Protein AF-0000000086675785 (afdb_homodimer)

Sequence (288 aa):
MLSMADAAIHQLFEANRLMREAGERIASAAGQTHARRMVLQAALAVEPAATVPDIARRLGLHRQGVQRIADELVTEGLGRYDDNPRHRVSKLFVVTDRGRAALAAIGREHASWIDGIEAEATGIDWPRLRDDLSLLVQILRDREMLSMADAAIHQLFEANRLMREAGERIASAAGQTHARRMVLQAALAVEPAATVPDIARRLGLHRQGVQRIADELVTEGLGRYDDNPRHRVSKLFVVTDRGRAALAAIGREHASWIDGIEAEATGIDWPRLRDDLSLLVQILRDRE

Structure (mmCIF, N/CA/C/O backbone):
data_AF-0000000086675785-model_v1
#
loop_
_entity.id
_entity.type
_entity.pdbx_description
1 polymer 'MarR family transcriptional regulator'
#
loop_
_atom_site.group_PDB
_atom_site.id
_atom_site.type_symbol
_atom_site.label_atom_id
_atom_site.label_alt_id
_atom_site.label_comp_id
_atom_site.label_asym_id
_atom_site.label_entity_id
_atom_site.label_seq_id
_atom_site.pdbx_PDB_ins_code
_atom_site.Cartn_x
_atom_site.Cartn_y
_atom_site.Cartn_z
_atom_site.occupancy
_atom_site.B_iso_or_equiv
_atom_site.auth_seq_id
_atom_site.auth_comp_id
_atom_site.auth_asym_id
_atom_site.auth_atom_id
_atom_site.pdbx_PDB_model_num
ATOM 1 N N . MET A 1 1 ? 13.312 22.156 5.422 1 53.84 1 MET A N 1
ATOM 2 C CA . MET A 1 1 ? 13.633 21.609 4.109 1 53.84 1 MET A CA 1
ATOM 3 C C . MET A 1 1 ? 13.633 20.078 4.145 1 53.84 1 MET A C 1
ATOM 5 O O . MET A 1 1 ? 14.055 19.469 5.133 1 53.84 1 MET A O 1
ATOM 9 N N . LEU A 1 2 ? 12.844 19.484 3.271 1 69.62 2 LEU A N 1
ATOM 10 C CA . LEU A 1 2 ? 12.828 18.016 3.291 1 69.62 2 LEU A CA 1
ATOM 11 C C . LEU A 1 2 ? 14.227 17.453 3.072 1 69.62 2 LEU A C 1
ATOM 13 O O . LEU A 1 2 ? 14.953 17.906 2.188 1 69.62 2 LEU A O 1
ATOM 17 N N . SER A 1 3 ? 14.703 16.672 4.043 1 86.88 3 SER A N 1
ATOM 18 C CA . SER A 1 3 ? 15.984 15.992 3.854 1 86.88 3 SER A CA 1
ATOM 19 C C . SER A 1 3 ? 15.984 15.172 2.568 1 86.88 3 SER A C 1
ATOM 21 O O . SER A 1 3 ? 14.938 14.984 1.945 1 86.88 3 SER A O 1
ATOM 23 N N . MET A 1 4 ? 17.219 14.906 2.086 1 87.88 4 MET A N 1
ATOM 24 C CA . MET A 1 4 ? 17.312 14.07 0.892 1 87.88 4 MET A CA 1
ATOM 25 C C . MET A 1 4 ? 16.609 12.734 1.109 1 87.88 4 MET A C 1
ATOM 27 O O . MET A 1 4 ? 16 12.188 0.19 1 87.88 4 MET A O 1
ATOM 31 N N . ALA A 1 5 ? 16.734 12.266 2.32 1 92 5 ALA A N 1
ATOM 32 C CA . ALA A 1 5 ? 16.062 11.016 2.668 1 92 5 ALA A CA 1
ATOM 33 C C . ALA A 1 5 ? 14.547 11.172 2.59 1 92 5 ALA A C 1
ATOM 35 O O . ALA A 1 5 ? 13.859 10.289 2.074 1 92 5 ALA A O 1
ATOM 36 N N . ASP A 1 6 ? 14.086 12.297 2.973 1 90.38 6 ASP A N 1
ATOM 37 C CA . ASP A 1 6 ? 12.656 12.578 2.881 1 90.38 6 ASP A CA 1
ATOM 38 C C . ASP A 1 6 ? 12.188 12.555 1.43 1 90.38 6 ASP A C 1
ATOM 40 O O . ASP A 1 6 ? 11.164 11.945 1.113 1 90.38 6 ASP A O 1
ATOM 44 N N . ALA A 1 7 ? 12.945 13.219 0.602 1 90.94 7 ALA A N 1
ATOM 45 C CA . ALA A 1 7 ? 12.602 13.289 -0.815 1 90.94 7 ALA A CA 1
ATOM 46 C C . ALA A 1 7 ? 12.609 11.906 -1.451 1 90.94 7 ALA A C 1
ATOM 48 O O . ALA A 1 7 ? 11.711 11.57 -2.23 1 90.94 7 ALA A O 1
ATOM 49 N N . ALA A 1 8 ? 13.648 11.078 -1.161 1 95.06 8 ALA A N 1
ATOM 50 C CA . ALA A 1 8 ? 13.758 9.727 -1.694 1 95.06 8 ALA A CA 1
ATOM 51 C C . ALA A 1 8 ? 12.586 8.859 -1.232 1 95.06 8 ALA A C 1
ATOM 53 O O . ALA A 1 8 ? 12.008 8.109 -2.023 1 95.06 8 ALA A O 1
ATOM 54 N N . ILE A 1 9 ? 12.211 9 0.002 1 93.12 9 ILE A N 1
ATOM 55 C CA . ILE A 1 9 ? 11.141 8.203 0.58 1 93.12 9 ILE A CA 1
ATOM 56 C C . ILE A 1 9 ? 9.805 8.602 -0.04 1 93.12 9 ILE A C 1
ATOM 58 O O . ILE A 1 9 ? 8.945 7.754 -0.295 1 93.12 9 ILE A O 1
ATOM 62 N N . HIS A 1 10 ? 9.609 9.891 -0.295 1 90 10 HIS A N 1
ATOM 63 C CA . HIS A 1 10 ? 8.422 10.344 -1.002 1 90 10 HIS A CA 1
ATOM 64 C C . HIS A 1 10 ? 8.328 9.719 -2.389 1 90 10 HIS A C 1
ATOM 66 O O . HIS A 1 10 ? 7.254 9.273 -2.803 1 90 10 HIS A O 1
ATOM 72 N N . GLN A 1 11 ? 9.438 9.703 -3.109 1 94.12 11 GLN A N 1
ATOM 73 C CA . GLN A 1 11 ? 9.461 9.07 -4.426 1 94.12 11 GLN A CA 1
ATOM 74 C C . GLN A 1 11 ? 9.195 7.57 -4.324 1 94.12 11 GLN A C 1
ATOM 76 O O . GLN A 1 11 ? 8.578 6.98 -5.215 1 94.12 11 GLN A O 1
ATOM 81 N N . LEU A 1 12 ? 9.703 6.922 -3.27 1 95.62 12 LEU A N 1
ATOM 82 C CA . LEU A 1 12 ? 9.445 5.512 -3.008 1 95.62 12 LEU A CA 1
ATOM 83 C C . LEU A 1 12 ? 7.953 5.238 -2.889 1 95.62 12 LEU A C 1
ATOM 85 O O . LEU A 1 12 ? 7.434 4.316 -3.52 1 95.62 12 LEU A O 1
ATOM 89 N N . PHE A 1 13 ? 7.238 6.105 -2.137 1 92.12 13 PHE A N 1
ATOM 90 C CA . PHE A 1 13 ? 5.797 5.957 -1.979 1 92.12 13 PHE A CA 1
ATOM 91 C C . PHE A 1 13 ? 5.086 6.113 -3.318 1 92.12 13 PHE A C 1
ATOM 93 O O . PHE A 1 13 ? 4.203 5.32 -3.656 1 92.12 13 PHE A O 1
ATOM 100 N N . GLU A 1 14 ? 5.469 7.109 -4.055 1 92 14 GLU A N 1
ATOM 101 C CA . GLU A 1 14 ? 4.84 7.379 -5.344 1 92 14 GLU A CA 1
ATOM 102 C C . GLU A 1 14 ? 5.098 6.25 -6.336 1 92 14 GLU A C 1
ATOM 104 O O . GLU A 1 14 ? 4.184 5.805 -7.035 1 92 14 GLU A O 1
ATOM 109 N N . ALA A 1 15 ? 6.344 5.801 -6.395 1 95.44 15 ALA A N 1
ATOM 110 C CA . ALA A 1 15 ? 6.6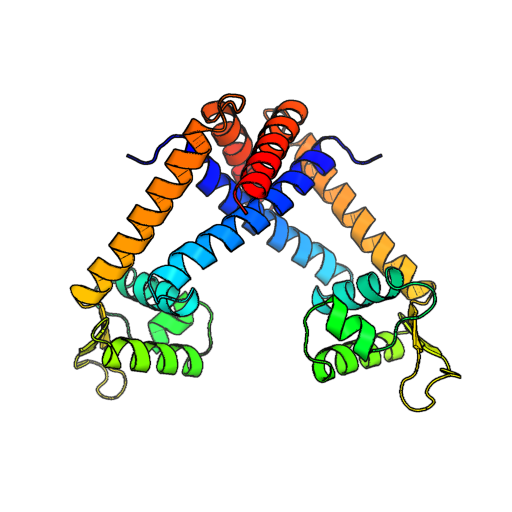8 4.676 -7.266 1 95.44 15 ALA A CA 1
ATOM 111 C C . ALA A 1 15 ? 5.859 3.441 -6.91 1 95.44 15 ALA A C 1
ATOM 113 O O . ALA A 1 15 ? 5.332 2.762 -7.793 1 95.44 15 ALA A O 1
ATOM 114 N N . ASN A 1 16 ? 5.785 3.168 -5.598 1 95.25 16 ASN A N 1
ATOM 115 C CA . ASN A 1 16 ? 4.996 2.021 -5.16 1 95.25 16 ASN A CA 1
ATOM 116 C C . ASN A 1 16 ? 3.531 2.166 -5.559 1 95.25 16 ASN A C 1
ATOM 118 O O . ASN A 1 16 ? 2.904 1.199 -6 1 95.25 16 ASN A O 1
ATOM 122 N N . ARG A 1 17 ? 2.936 3.281 -5.398 1 90.94 17 ARG A N 1
ATOM 123 C CA . ARG A 1 17 ? 1.549 3.527 -5.781 1 90.94 17 ARG A CA 1
ATOM 124 C C . ARG A 1 17 ? 1.327 3.223 -7.262 1 90.94 17 ARG A C 1
ATOM 126 O O . ARG A 1 17 ? 0.403 2.488 -7.617 1 90.94 17 ARG A O 1
ATOM 133 N N . LEU A 1 18 ? 2.145 3.748 -8.078 1 91.62 18 LEU A N 1
ATOM 134 C CA . LEU A 1 18 ? 2.02 3.576 -9.523 1 91.62 18 LEU A CA 1
ATOM 135 C C . LEU A 1 18 ? 2.242 2.119 -9.914 1 91.62 18 LEU A C 1
ATOM 137 O O . LEU A 1 18 ? 1.54 1.592 -10.781 1 91.62 18 LEU A O 1
ATOM 141 N N . MET A 1 19 ? 3.254 1.457 -9.289 1 92.31 19 MET A N 1
ATOM 142 C CA . MET A 1 19 ? 3.525 0.046 -9.555 1 92.31 19 MET A CA 1
ATOM 143 C C . MET A 1 19 ? 2.324 -0.817 -9.18 1 92.31 19 MET A C 1
ATOM 145 O O . MET A 1 19 ? 1.951 -1.724 -9.922 1 92.31 19 MET A O 1
ATOM 149 N N . ARG A 1 20 ? 1.716 -0.602 -8.078 1 87.75 20 ARG A N 1
ATOM 150 C CA . ARG A 1 20 ? 0.546 -1.345 -7.621 1 87.75 20 ARG A CA 1
ATOM 151 C C . ARG A 1 20 ? -0.633 -1.145 -8.57 1 87.75 20 ARG A C 1
ATOM 153 O O . ARG A 1 20 ? -1.333 -2.102 -8.906 1 87.75 20 ARG A O 1
ATOM 160 N N . GLU A 1 21 ? -0.872 0.093 -8.938 1 88.81 21 GLU A N 1
ATOM 161 C CA . GLU A 1 21 ? -1.948 0.387 -9.883 1 88.81 21 GLU A CA 1
ATOM 162 C C . GLU A 1 21 ? -1.754 -0.366 -11.195 1 88.81 21 GLU A C 1
ATOM 164 O O . GLU A 1 21 ? -2.703 -0.934 -11.734 1 88.81 21 GLU A O 1
ATOM 169 N N . ALA A 1 22 ? -0.525 -0.356 -11.68 1 87.94 22 ALA A N 1
ATOM 170 C CA . ALA A 1 22 ? -0.21 -1.095 -12.906 1 87.94 22 ALA A CA 1
ATOM 171 C C . ALA A 1 22 ? -0.438 -2.592 -12.711 1 87.94 22 ALA A C 1
ATOM 173 O O . ALA A 1 22 ? -1 -3.256 -13.586 1 87.94 22 ALA A O 1
ATOM 174 N N . GLY A 1 23 ? 0.033 -3.125 -11.625 1 87.38 23 GLY A N 1
ATOM 175 C CA . GLY A 1 23 ? -0.192 -4.527 -11.312 1 87.38 23 GLY A CA 1
ATOM 176 C C . GLY A 1 23 ? -1.662 -4.898 -11.258 1 87.38 23 GLY A C 1
ATOM 177 O O . GLY A 1 23 ? -2.053 -5.969 -11.719 1 87.38 23 GLY A O 1
ATOM 178 N N . GLU A 1 24 ? -2.453 -3.992 -10.711 1 85.69 24 GLU A N 1
ATOM 179 C CA . GLU A 1 24 ? -3.893 -4.219 -10.648 1 85.69 24 GLU A CA 1
ATOM 180 C C . GLU A 1 24 ? -4.508 -4.25 -12.047 1 85.69 24 GLU A C 1
ATOM 182 O O . GLU A 1 24 ? -5.398 -5.055 -12.32 1 85.69 24 GLU A O 1
ATOM 187 N N . ARG A 1 25 ? -4.086 -3.439 -12.906 1 86.44 25 ARG A N 1
ATOM 188 C CA . ARG A 1 25 ? -4.562 -3.416 -14.289 1 86.44 25 ARG A CA 1
ATOM 189 C C . ARG A 1 25 ? -4.234 -4.719 -15.008 1 86.44 25 ARG A C 1
ATOM 191 O O . ARG A 1 25 ? -5.07 -5.266 -15.727 1 86.44 25 ARG A O 1
ATOM 198 N N . ILE A 1 26 ? -3.051 -5.199 -14.734 1 84.88 26 ILE A N 1
ATOM 199 C CA . ILE A 1 26 ? -2.605 -6.441 -15.359 1 84.88 26 ILE A CA 1
ATOM 200 C C . ILE A 1 26 ? -3.447 -7.605 -14.844 1 84.88 26 ILE A C 1
ATOM 202 O O . ILE A 1 26 ? -3.924 -8.43 -15.625 1 84.88 26 ILE A O 1
ATOM 206 N N . ALA A 1 27 ? -3.666 -7.613 -13.523 1 83.88 27 ALA A N 1
ATOM 207 C CA . ALA A 1 27 ? -4.449 -8.688 -12.922 1 83.88 27 ALA A CA 1
ATOM 208 C C . ALA A 1 27 ? -5.902 -8.641 -13.391 1 83.88 27 ALA A C 1
ATOM 210 O O . ALA A 1 27 ? -6.504 -9.68 -13.672 1 83.88 27 ALA A O 1
ATOM 211 N N . SER A 1 28 ? -6.445 -7.422 -13.461 1 83.38 28 SER A N 1
ATOM 212 C CA . SER A 1 28 ? -7.824 -7.238 -13.914 1 83.38 28 SER A CA 1
ATOM 213 C C . SER A 1 28 ? -8 -7.691 -15.359 1 83.38 28 SER A C 1
ATOM 215 O O . SER A 1 28 ? -9 -8.32 -15.695 1 83.38 28 SER A O 1
ATOM 217 N N . ALA A 1 29 ? -7.051 -7.445 -16.141 1 78.69 29 ALA A N 1
ATOM 218 C CA . ALA A 1 29 ? -7.086 -7.844 -17.547 1 78.69 29 ALA A CA 1
ATOM 219 C C . ALA A 1 29 ? -7.098 -9.359 -17.688 1 78.69 29 ALA A C 1
ATOM 221 O O . ALA A 1 29 ? -7.672 -9.898 -18.625 1 78.69 29 ALA A O 1
ATOM 222 N N . ALA A 1 30 ? -6.574 -10.047 -16.688 1 77.94 30 ALA A N 1
ATOM 223 C CA . ALA A 1 30 ? -6.551 -11.508 -16.672 1 77.94 30 ALA A CA 1
ATOM 224 C C . ALA A 1 30 ? -7.793 -12.07 -16 1 77.94 30 ALA A C 1
ATOM 226 O O . ALA A 1 30 ? -7.918 -13.281 -15.828 1 77.94 30 ALA A O 1
ATOM 227 N N . GLY A 1 31 ? -8.695 -11.18 -15.547 1 77.62 31 GLY A N 1
ATOM 228 C CA . GLY A 1 31 ? -9.938 -11.609 -14.914 1 77.62 31 GLY A CA 1
ATOM 229 C C . GLY A 1 31 ? -9.766 -11.938 -13.438 1 77.62 31 GLY A C 1
ATOM 230 O O . GLY A 1 31 ? -10.609 -12.625 -12.852 1 77.62 31 GLY A O 1
ATOM 231 N N . GLN A 1 32 ? -8.578 -11.586 -12.922 1 82.62 32 GLN A N 1
ATOM 232 C CA . GLN A 1 32 ? -8.312 -11.898 -11.523 1 82.62 32 GLN A CA 1
ATOM 233 C C . GLN A 1 32 ? -8.18 -10.625 -10.688 1 82.62 32 GLN A C 1
ATOM 235 O O . GLN A 1 32 ? -7.531 -9.664 -11.117 1 82.62 32 GLN A O 1
ATOM 240 N N . THR A 1 33 ? -8.891 -10.586 -9.633 1 83 33 THR A N 1
ATOM 241 C CA . THR A 1 33 ? -8.742 -9.492 -8.672 1 83 33 THR A CA 1
ATOM 242 C C . THR A 1 33 ? -7.641 -9.797 -7.664 1 83 33 THR A C 1
ATOM 244 O O . THR A 1 33 ? -7.16 -10.93 -7.59 1 83 33 THR A O 1
ATOM 247 N N . HIS A 1 34 ? -7.242 -8.797 -6.973 1 84.06 34 HIS A N 1
ATOM 248 C CA . HIS A 1 34 ? -6.219 -8.969 -5.949 1 84.06 34 HIS A CA 1
ATOM 249 C C . HIS A 1 34 ? -6.637 -10.008 -4.914 1 84.06 34 HIS A C 1
ATOM 251 O O . HIS A 1 34 ? -5.855 -10.898 -4.578 1 84.06 34 HIS A O 1
ATOM 257 N N . ALA A 1 35 ? -7.844 -9.891 -4.48 1 85.75 35 ALA A N 1
ATOM 258 C CA . ALA A 1 35 ? -8.336 -10.812 -3.455 1 85.75 35 ALA A CA 1
ATOM 259 C C . ALA A 1 35 ? -8.336 -12.25 -3.961 1 85.75 35 ALA A C 1
ATOM 261 O O . ALA A 1 35 ? -7.973 -13.172 -3.23 1 85.75 35 ALA A O 1
ATOM 262 N N . ARG A 1 36 ? -8.789 -12.445 -5.16 1 91.44 36 ARG A N 1
ATOM 263 C CA . ARG A 1 36 ? -8.805 -13.773 -5.766 1 91.44 36 ARG A CA 1
ATOM 264 C C . ARG A 1 36 ? -7.398 -14.352 -5.863 1 91.44 36 ARG A C 1
ATOM 266 O O . ARG A 1 36 ? -7.176 -15.523 -5.539 1 91.44 36 ARG A O 1
ATOM 273 N N . ARG A 1 37 ? -6.496 -13.531 -6.254 1 90 37 ARG A N 1
ATOM 274 C CA . ARG A 1 37 ? -5.109 -13.961 -6.363 1 90 37 ARG A CA 1
ATOM 275 C C . ARG A 1 37 ? -4.531 -14.32 -5 1 90 37 ARG A C 1
ATOM 277 O O . ARG A 1 37 ? -3.822 -15.32 -4.859 1 90 37 ARG A O 1
ATOM 284 N N . MET A 1 38 ? -4.789 -13.508 -4.059 1 90.19 38 MET A N 1
ATOM 285 C CA . MET A 1 38 ? -4.305 -13.758 -2.703 1 90.19 38 MET A CA 1
ATOM 286 C C . MET A 1 38 ? -4.797 -15.117 -2.197 1 90.19 38 MET A C 1
ATOM 288 O O . MET A 1 38 ? -4.027 -15.883 -1.614 1 90.19 38 MET A O 1
ATOM 292 N N . VAL A 1 39 ? -6.027 -15.383 -2.414 1 93.25 39 VAL A N 1
ATOM 293 C CA . VAL A 1 39 ? -6.605 -16.641 -1.95 1 93.25 39 VAL A CA 1
ATOM 294 C C . VAL A 1 39 ? -5.922 -17.812 -2.652 1 93.25 39 VAL A C 1
ATOM 296 O O . VAL A 1 39 ? -5.516 -18.781 -2.006 1 93.25 39 VAL A O 1
ATOM 299 N N . LEU A 1 40 ? -5.77 -17.766 -3.961 1 93.5 40 LEU A N 1
ATOM 300 C CA . LEU A 1 40 ? -5.113 -18.828 -4.719 1 93.5 40 LEU A CA 1
ATOM 301 C C . LEU A 1 40 ? -3.682 -19.031 -4.234 1 93.5 40 LEU A C 1
ATOM 303 O O . LEU A 1 40 ? -3.252 -20.156 -4.023 1 93.5 40 LEU A O 1
ATOM 307 N N . GLN A 1 41 ? -2.992 -17.969 -4.043 1 91.56 41 GLN A N 1
ATOM 308 C CA . GLN A 1 41 ? -1.596 -18.062 -3.631 1 91.56 41 GLN A CA 1
ATOM 309 C C . GLN A 1 41 ? -1.472 -18.609 -2.215 1 91.56 41 GLN A C 1
ATOM 311 O O . GLN A 1 41 ? -0.584 -19.422 -1.937 1 91.56 41 GLN A O 1
ATOM 316 N N . ALA A 1 42 ? -2.275 -18.109 -1.353 1 92.25 42 ALA A N 1
ATOM 317 C CA . ALA A 1 42 ? -2.258 -18.625 0.017 1 92.25 42 ALA A CA 1
ATOM 318 C C . ALA A 1 42 ? -2.545 -20.125 0.052 1 92.25 42 ALA A C 1
ATOM 320 O O . ALA A 1 42 ? -1.932 -20.859 0.828 1 92.25 42 ALA A O 1
ATOM 321 N N . ALA A 1 43 ? -3.5 -20.531 -0.708 1 93.81 43 ALA A N 1
ATOM 322 C CA . ALA A 1 43 ? -3.834 -21.953 -0.766 1 93.81 43 ALA A CA 1
ATOM 323 C C . ALA A 1 43 ? -2.635 -22.781 -1.225 1 93.81 43 ALA A C 1
ATOM 325 O O . ALA A 1 43 ? -2.395 -23.875 -0.711 1 93.81 43 ALA A O 1
ATOM 326 N N . LEU A 1 44 ? -1.894 -22.297 -2.176 1 91.19 44 LEU A N 1
ATOM 327 C CA . LEU A 1 44 ? -0.734 -23 -2.711 1 91.19 44 LEU A CA 1
ATOM 328 C C . LEU A 1 44 ? 0.393 -23.047 -1.686 1 91.19 44 LEU A C 1
ATOM 330 O O . LEU A 1 44 ? 1.243 -23.938 -1.735 1 91.19 44 LEU A O 1
ATOM 334 N N . ALA A 1 45 ? 0.375 -22.094 -0.821 1 86.19 45 ALA A N 1
ATOM 335 C CA . ALA A 1 45 ? 1.453 -21.984 0.158 1 86.19 45 ALA A CA 1
ATOM 336 C C . ALA A 1 45 ? 1.211 -22.906 1.347 1 86.19 45 ALA A C 1
ATOM 338 O O . ALA A 1 45 ? 2.129 -23.188 2.119 1 86.19 45 ALA A O 1
ATOM 339 N N . VAL A 1 46 ? -0.044 -23.172 1.548 1 77.75 46 VAL A N 1
ATOM 340 C CA . VAL A 1 46 ? -0.394 -24.016 2.684 1 77.75 46 VAL A CA 1
ATOM 341 C C . VAL A 1 46 ? -0.25 -25.484 2.299 1 77.75 46 VAL A C 1
ATOM 343 O O . VAL A 1 46 ? -0.883 -25.953 1.348 1 77.75 46 VAL A O 1
ATOM 346 N N . GLU A 1 47 ? 0.831 -26.125 2.646 1 67.56 47 GLU A N 1
ATOM 347 C CA . GLU A 1 47 ? 0.98 -27.562 2.43 1 67.56 47 GLU A CA 1
ATOM 348 C C . GLU A 1 47 ? 0.577 -28.344 3.672 1 67.56 47 GLU A C 1
ATOM 350 O O . GLU A 1 47 ? 0.819 -27.906 4.797 1 67.56 47 GLU A O 1
ATOM 355 N N . PRO A 1 48 ? 0.027 -29.703 3.467 1 65.06 48 PRO A N 1
ATOM 356 C CA . PRO A 1 48 ? -0.387 -30.344 2.217 1 65.06 48 PRO A CA 1
ATOM 357 C C . PRO A 1 48 ? -1.75 -29.859 1.728 1 65.06 48 PRO A C 1
ATOM 359 O O . PRO A 1 48 ? -2.086 -30.031 0.554 1 65.06 48 PRO A O 1
ATOM 362 N N . ALA A 1 49 ? -2.684 -29.312 2.664 1 73.38 49 ALA A N 1
ATOM 363 C CA . ALA A 1 49 ? -4.035 -28.922 2.287 1 73.38 49 ALA A CA 1
ATOM 364 C C . ALA A 1 49 ? -4.484 -27.688 3.07 1 73.38 49 ALA A C 1
ATOM 366 O O . ALA A 1 49 ? -4.039 -27.469 4.199 1 73.38 49 ALA A O 1
ATOM 367 N N . ALA A 1 50 ? -5.164 -26.812 2.443 1 89 50 ALA A N 1
ATOM 368 C CA . ALA A 1 50 ? -5.641 -25.594 3.088 1 89 50 ALA A CA 1
ATOM 369 C C . ALA A 1 50 ? -7.164 -25.578 3.172 1 89 50 ALA A C 1
ATOM 371 O O . ALA A 1 50 ? -7.848 -25.891 2.193 1 89 50 ALA A O 1
ATOM 372 N N . THR A 1 51 ? -7.676 -25.438 4.398 1 93.56 51 THR A N 1
ATOM 373 C CA . THR A 1 51 ? -9.094 -25.125 4.539 1 93.56 51 THR A CA 1
ATOM 374 C C . THR A 1 51 ? -9.344 -23.625 4.387 1 93.56 51 THR A C 1
ATOM 376 O O . THR A 1 51 ? -8.406 -22.828 4.441 1 93.56 51 THR A O 1
ATOM 379 N N . VAL A 1 52 ? -10.586 -23.281 4.172 1 94.31 52 VAL A N 1
ATOM 380 C CA . VAL A 1 52 ? -10.945 -21.875 4.059 1 94.31 52 VAL A CA 1
ATOM 381 C C . VAL A 1 52 ? -10.555 -21.141 5.336 1 94.31 52 VAL A C 1
ATOM 383 O O . VAL A 1 52 ? -9.969 -20.062 5.277 1 94.31 52 VAL A O 1
ATOM 386 N N . PRO A 1 53 ? -10.781 -21.766 6.52 1 93 53 PRO A N 1
ATOM 387 C CA . PRO A 1 53 ? -10.328 -21.109 7.742 1 93 53 PRO A CA 1
ATOM 388 C C . PRO A 1 53 ? -8.812 -20.922 7.789 1 93 53 PRO A C 1
ATOM 390 O O . PRO A 1 53 ? -8.32 -19.891 8.242 1 93 53 PRO A O 1
ATOM 393 N N . ASP A 1 54 ? -8.031 -21.859 7.293 1 92.44 54 ASP A N 1
ATOM 394 C CA . ASP A 1 54 ? -6.578 -21.766 7.23 1 92.44 54 ASP A CA 1
ATOM 395 C C . ASP A 1 54 ? -6.145 -20.594 6.348 1 92.44 54 ASP A C 1
ATOM 397 O O . ASP A 1 54 ? -5.254 -19.828 6.719 1 92.44 54 ASP A O 1
ATOM 401 N N . ILE A 1 55 ? -6.762 -20.5 5.23 1 94.69 55 ILE A N 1
ATOM 402 C CA . ILE A 1 55 ? -6.445 -19.453 4.266 1 94.69 55 ILE A CA 1
ATOM 403 C C . ILE A 1 55 ? -6.777 -18.078 4.859 1 94.69 55 ILE A C 1
ATOM 405 O O . ILE A 1 55 ? -5.98 -17.141 4.762 1 94.69 55 ILE A O 1
ATOM 409 N N . ALA A 1 56 ? -7.953 -18 5.453 1 94.25 56 ALA A N 1
ATOM 410 C CA . ALA A 1 56 ? -8.391 -16.75 6.07 1 94.25 56 ALA A CA 1
ATOM 411 C C . ALA A 1 56 ? -7.398 -16.297 7.137 1 94.25 56 ALA A C 1
ATOM 413 O O . ALA A 1 56 ? -7.016 -15.125 7.172 1 94.25 56 ALA A O 1
ATOM 414 N N . ARG A 1 57 ? -6.934 -17.203 7.965 1 90.62 57 ARG A N 1
ATOM 415 C CA . ARG A 1 57 ? -5.969 -16.906 9.023 1 90.62 57 ARG A CA 1
ATOM 416 C C . ARG A 1 57 ? -4.648 -16.422 8.438 1 90.62 57 ARG A C 1
ATOM 418 O O . ARG A 1 57 ? -4.09 -15.422 8.906 1 90.62 57 ARG A O 1
ATOM 425 N N . ARG A 1 58 ? -4.203 -17.078 7.449 1 88.5 58 ARG A N 1
ATOM 426 C CA . ARG A 1 58 ? -2.938 -16.719 6.816 1 88.5 58 ARG A CA 1
ATOM 427 C C . ARG A 1 58 ? -3.008 -15.328 6.211 1 88.5 58 ARG A C 1
ATOM 429 O O . ARG A 1 58 ? -2.025 -14.586 6.234 1 88.5 58 ARG A O 1
ATOM 436 N N . LEU A 1 59 ? -4.148 -14.984 5.66 1 88.69 59 LEU A N 1
ATOM 437 C CA . LEU A 1 59 ? -4.309 -13.711 4.957 1 88.69 59 LEU A CA 1
ATOM 438 C C . LEU A 1 59 ? -4.762 -12.617 5.918 1 88.69 59 LEU A C 1
ATOM 440 O O . LEU A 1 59 ? -4.746 -11.438 5.566 1 88.69 59 LEU A O 1
ATOM 444 N N . GLY A 1 60 ? -5.133 -13.039 7.105 1 89.06 60 GLY A N 1
ATOM 445 C CA . GLY A 1 60 ? -5.68 -12.062 8.031 1 89.06 60 GLY A CA 1
ATOM 446 C C . GLY A 1 60 ? -7.016 -11.5 7.578 1 89.06 60 GLY A C 1
ATOM 447 O O . GLY A 1 60 ? -7.285 -10.312 7.766 1 89.06 60 GLY A O 1
ATOM 448 N N . LEU A 1 61 ? -7.797 -12.211 6.941 1 89.12 61 LEU A N 1
ATOM 449 C CA . LEU A 1 61 ? -9.102 -11.805 6.434 1 89.12 61 LEU A CA 1
ATOM 450 C C . LEU A 1 61 ? -10.219 -12.555 7.145 1 89.12 61 LEU A C 1
ATOM 452 O O . LEU A 1 61 ? -9.984 -13.586 7.777 1 89.12 61 LEU A O 1
ATOM 456 N N . HIS A 1 62 ? -11.398 -11.992 7.016 1 91.75 62 HIS A N 1
ATOM 457 C CA . HIS A 1 62 ? -12.57 -12.656 7.574 1 91.75 62 HIS A CA 1
ATOM 458 C C . HIS A 1 62 ? -12.922 -13.914 6.785 1 91.75 62 HIS A C 1
ATOM 460 O O . HIS A 1 62 ? -12.906 -13.906 5.555 1 91.75 62 HIS A O 1
ATOM 466 N N . ARG A 1 63 ? -13.297 -14.953 7.539 1 94.12 63 ARG A N 1
ATOM 467 C CA . ARG A 1 63 ? -13.602 -16.25 6.957 1 94.12 63 ARG A CA 1
ATOM 468 C C . ARG A 1 63 ? -14.727 -16.156 5.93 1 94.12 63 ARG A C 1
ATOM 470 O O . ARG A 1 63 ? -14.672 -16.781 4.875 1 94.12 63 ARG A O 1
ATOM 477 N N . GLN A 1 64 ? -15.672 -15.406 6.25 1 95.38 64 GLN A N 1
ATOM 478 C CA . GLN A 1 64 ? -16.828 -15.289 5.363 1 95.38 64 GLN A CA 1
ATOM 479 C C . GLN A 1 64 ? -16.422 -14.727 4.004 1 95.38 64 GLN A C 1
ATOM 481 O O . GLN A 1 64 ? -16.906 -15.172 2.967 1 95.38 64 GLN A O 1
ATOM 486 N N . GLY A 1 65 ? -15.578 -13.742 3.963 1 95.75 65 GLY A N 1
ATOM 487 C CA . GLY A 1 65 ? -15.078 -13.164 2.723 1 95.75 65 GLY A CA 1
ATOM 488 C C . GLY A 1 65 ? -14.25 -14.141 1.91 1 95.75 65 GLY A C 1
ATOM 489 O O . GLY A 1 65 ? -14.406 -14.234 0.692 1 95.75 65 GLY A O 1
ATOM 490 N N . VAL A 1 66 ? -13.398 -14.781 2.621 1 96.19 66 VAL A N 1
ATOM 491 C CA . VAL A 1 66 ? -12.547 -15.766 1.956 1 96.19 66 VAL A CA 1
ATOM 492 C C . VAL A 1 66 ? -13.406 -16.906 1.409 1 96.19 66 VAL A C 1
ATOM 494 O O . VAL A 1 66 ? -13.156 -17.406 0.314 1 96.19 66 VAL A O 1
ATOM 497 N N . GLN A 1 67 ? -14.445 -17.297 2.145 1 97.38 67 GLN A N 1
ATOM 498 C CA . GLN A 1 67 ? -15.344 -18.344 1.676 1 97.38 67 GLN A CA 1
ATOM 499 C C . GLN A 1 67 ? -16.031 -17.953 0.372 1 97.38 67 GLN A C 1
ATOM 501 O O . GLN A 1 67 ? -16.125 -18.75 -0.558 1 97.38 67 GLN A O 1
ATOM 506 N N . ARG A 1 68 ? -16.5 -16.812 0.38 1 97.06 68 ARG A N 1
ATOM 507 C CA . ARG A 1 68 ? -17.156 -16.297 -0.817 1 97.06 68 ARG A CA 1
ATOM 508 C C . ARG A 1 68 ? -16.234 -16.344 -2.021 1 97.06 68 ARG A C 1
ATOM 510 O O . ARG A 1 68 ? -16.625 -16.797 -3.102 1 97.06 68 ARG A O 1
ATOM 517 N N . ILE A 1 69 ? -15.062 -15.867 -1.881 1 96.44 69 ILE A N 1
ATOM 518 C CA . ILE A 1 69 ? -14.062 -15.844 -2.945 1 96.44 69 ILE A CA 1
ATOM 519 C C . ILE A 1 69 ? -13.742 -17.266 -3.381 1 96.44 69 ILE A C 1
ATOM 521 O O . ILE A 1 69 ? -13.68 -17.562 -4.578 1 96.44 69 ILE A O 1
ATOM 525 N N . ALA A 1 70 ? -13.523 -18.125 -2.416 1 96.69 70 ALA A N 1
ATOM 526 C CA . ALA A 1 70 ? -13.25 -19.516 -2.715 1 96.69 70 ALA A CA 1
ATOM 527 C C . ALA A 1 70 ? -14.375 -20.141 -3.537 1 96.69 70 ALA A C 1
ATOM 529 O O . ALA A 1 70 ? -14.125 -20.828 -4.531 1 96.69 70 ALA A O 1
ATOM 530 N N . ASP A 1 71 ? -15.594 -19.938 -3.092 1 97.44 71 ASP A N 1
ATOM 531 C CA . ASP A 1 71 ? -16.75 -20.469 -3.812 1 97.44 71 ASP A CA 1
ATOM 532 C C . ASP A 1 71 ? -16.766 -19.969 -5.258 1 97.44 71 ASP A C 1
ATOM 534 O O . ASP A 1 71 ? -17.078 -20.75 -6.176 1 97.44 71 ASP A O 1
ATOM 538 N N . GLU A 1 72 ? -16.453 -18.734 -5.488 1 96.62 72 GLU A N 1
ATOM 539 C CA . GLU A 1 72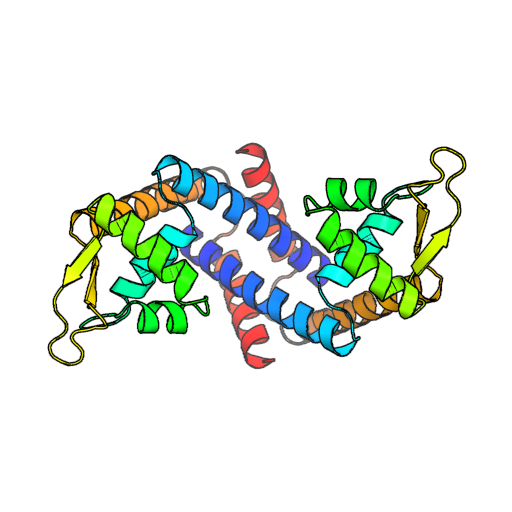 ? -16.391 -18.156 -6.832 1 96.62 72 GLU A CA 1
ATOM 540 C C . GLU A 1 72 ? -15.297 -18.828 -7.664 1 96.62 72 GLU A C 1
ATOM 542 O O . GLU A 1 72 ? -15.5 -19.125 -8.836 1 96.62 72 GLU A O 1
ATOM 547 N N . LEU A 1 73 ? -14.141 -18.984 -7.098 1 96.38 73 LEU A N 1
ATOM 548 C CA . LEU A 1 73 ? -13.016 -19.625 -7.77 1 96.38 73 LEU A CA 1
ATOM 549 C C . LEU A 1 73 ? -13.359 -21.062 -8.172 1 96.38 73 LEU A C 1
ATOM 551 O O . LEU A 1 73 ? -12.969 -21.516 -9.25 1 96.38 73 LEU A O 1
ATOM 555 N N . VAL A 1 74 ? -14.102 -21.75 -7.301 1 97.12 74 VAL A N 1
ATOM 556 C CA . VAL A 1 74 ? -14.523 -23.125 -7.59 1 97.12 74 VAL A CA 1
ATOM 557 C C . VAL A 1 74 ? -15.523 -23.125 -8.742 1 97.12 74 VAL A C 1
ATOM 559 O O . VAL A 1 74 ? -15.422 -23.938 -9.664 1 97.12 74 VAL A O 1
ATOM 562 N N . THR A 1 75 ? -16.438 -22.203 -8.641 1 97.31 75 THR A N 1
ATOM 563 C CA . THR A 1 75 ? -17.438 -22.078 -9.711 1 97.31 75 THR A CA 1
ATOM 564 C C . THR A 1 75 ? -16.75 -21.844 -11.055 1 97.31 75 THR A C 1
ATOM 566 O O . THR A 1 75 ? -17.219 -22.359 -12.086 1 97.31 75 THR A O 1
ATOM 569 N N . GLU A 1 76 ? -15.578 -21.203 -11.102 1 95.75 76 GLU A N 1
ATOM 570 C CA . GLU A 1 76 ? -14.875 -20.844 -12.336 1 95.75 76 GLU A CA 1
ATOM 571 C C . GLU A 1 76 ? -13.828 -21.906 -12.695 1 95.75 76 GLU A C 1
ATOM 573 O O . GLU A 1 76 ? -13.125 -21.75 -13.695 1 95.75 76 GLU A O 1
ATOM 578 N N . GLY A 1 77 ? -13.734 -22.906 -11.844 1 96.62 77 GLY A N 1
ATOM 579 C CA . GLY A 1 77 ? -12.828 -24 -12.141 1 96.62 77 GLY A CA 1
ATOM 580 C C . GLY A 1 77 ? -11.391 -23.719 -11.75 1 96.62 77 GLY A C 1
ATOM 581 O O . GLY A 1 77 ? -10.484 -24.453 -12.141 1 96.62 77 GLY A O 1
ATOM 582 N N . LEU A 1 78 ? -11.094 -22.672 -11.039 1 95.88 78 LEU A N 1
ATOM 583 C CA . LEU A 1 78 ? -9.742 -22.297 -10.625 1 95.88 78 LEU A CA 1
ATOM 584 C C . LEU A 1 78 ? -9.375 -22.984 -9.305 1 95.88 78 LEU A C 1
ATOM 586 O O . LEU A 1 78 ? -8.195 -23.047 -8.945 1 95.88 78 LEU A O 1
ATOM 590 N N . GLY A 1 79 ? -10.359 -23.453 -8.648 1 95.81 79 GLY A N 1
ATOM 591 C CA . GLY A 1 79 ? -10.234 -24.25 -7.441 1 95.81 79 GLY A CA 1
ATOM 592 C C . GLY A 1 79 ? -11.258 -25.359 -7.344 1 95.81 79 GLY A C 1
ATOM 593 O O . GLY A 1 79 ? -12.164 -25.453 -8.18 1 95.81 79 GLY A O 1
ATOM 594 N N . ARG A 1 80 ? -11.07 -26.188 -6.398 1 96.38 80 ARG A N 1
ATOM 595 C CA . ARG A 1 80 ? -12.047 -27.234 -6.074 1 96.38 80 ARG A CA 1
ATOM 596 C C . ARG A 1 80 ? -12.008 -27.578 -4.59 1 96.38 80 ARG A C 1
ATOM 598 O O . ARG A 1 80 ? -11 -27.344 -3.92 1 96.38 80 ARG A O 1
ATOM 605 N N . TYR A 1 81 ? -13.164 -28.062 -4.168 1 95.38 81 TYR A N 1
ATOM 606 C CA . TYR A 1 81 ? -13.195 -28.578 -2.807 1 95.38 81 TYR A CA 1
ATOM 607 C C . TYR A 1 81 ? -12.992 -30.078 -2.791 1 95.38 81 TYR A C 1
ATOM 609 O O . TYR A 1 81 ? -13.594 -30.812 -3.588 1 95.38 81 TYR A O 1
ATOM 617 N N . ASP A 1 82 ? -12.07 -30.453 -2.002 1 94.31 82 ASP A N 1
ATOM 618 C CA . ASP A 1 82 ? -11.906 -31.875 -1.717 1 94.31 82 ASP A CA 1
ATOM 619 C C . ASP A 1 82 ? -12.406 -32.219 -0.314 1 94.31 82 ASP A C 1
ATOM 621 O O . ASP A 1 82 ? -12.492 -31.344 0.55 1 94.31 82 ASP A O 1
ATOM 625 N N . ASP A 1 83 ? -12.727 -33.5 -0.131 1 91.75 83 ASP A N 1
ATOM 626 C CA . ASP A 1 83 ? -13.141 -33.938 1.191 1 91.75 83 ASP A CA 1
ATOM 627 C C . ASP A 1 83 ? -11.992 -33.844 2.191 1 91.75 83 ASP A C 1
ATOM 629 O O . ASP A 1 83 ? -10.836 -34.094 1.838 1 91.75 83 ASP A O 1
ATOM 633 N N . ASN A 1 84 ? -12.305 -33.406 3.357 1 87.88 84 ASN A N 1
ATOM 634 C CA . ASN A 1 84 ? -11.375 -33.344 4.488 1 87.88 84 ASN A CA 1
ATOM 635 C C . ASN A 1 84 ? -11.641 -34.5 5.473 1 87.88 84 ASN A C 1
ATOM 637 O O . ASN A 1 84 ? -12.625 -34.469 6.215 1 87.88 84 ASN A O 1
ATOM 641 N N . PRO A 1 85 ? -10.883 -35.469 5.441 1 84.25 85 PRO A N 1
ATOM 642 C CA . PRO A 1 85 ? -11.125 -36.594 6.332 1 84.25 85 PRO A CA 1
ATOM 643 C C . PRO A 1 85 ? -11.102 -36.219 7.809 1 84.25 85 PRO A C 1
ATOM 645 O O . PRO A 1 85 ? -11.719 -36.875 8.633 1 84.25 85 PRO A O 1
ATOM 648 N N . ARG A 1 86 ? -10.469 -35.188 8.078 1 83.94 86 ARG A N 1
ATOM 649 C CA . ARG A 1 86 ? -10.305 -34.781 9.477 1 83.94 86 ARG A CA 1
ATOM 650 C C . ARG A 1 86 ? -11.469 -33.906 9.938 1 83.94 86 ARG A C 1
ATOM 652 O O . ARG A 1 86 ? -11.68 -33.719 11.141 1 83.94 86 ARG A O 1
ATOM 659 N N . HIS A 1 87 ? -12.109 -33.312 9.047 1 82.44 87 HIS A N 1
ATOM 660 C CA . HIS A 1 87 ? -13.211 -32.438 9.375 1 82.44 87 HIS A CA 1
ATOM 661 C C . HIS A 1 87 ? -14.156 -32.281 8.188 1 82.44 87 HIS A C 1
ATOM 663 O O . HIS A 1 87 ? -13.969 -31.375 7.355 1 82.44 87 HIS A O 1
ATOM 669 N N . ARG A 1 88 ? -15.281 -33.031 8.25 1 83.81 88 ARG A N 1
ATOM 670 C CA . ARG A 1 88 ? -16.156 -33.156 7.09 1 83.81 88 ARG A CA 1
ATOM 671 C C . ARG A 1 88 ? -16.812 -31.828 6.754 1 83.81 88 ARG A C 1
ATOM 673 O O . ARG A 1 88 ? -17.141 -31.562 5.598 1 83.81 88 ARG A O 1
ATOM 680 N N . VAL A 1 89 ? -16.859 -30.984 7.73 1 83.94 89 VAL A N 1
ATOM 681 C CA . VAL A 1 89 ? -17.578 -29.734 7.488 1 83.94 89 VAL A CA 1
ATOM 682 C C . VAL A 1 89 ? -16.594 -28.672 6.988 1 83.94 89 VAL A C 1
ATOM 684 O O . VAL A 1 89 ? -17.016 -27.656 6.418 1 83.94 89 VAL A O 1
ATOM 687 N N . SER A 1 90 ? -15.328 -28.828 7.121 1 89.12 90 SER A N 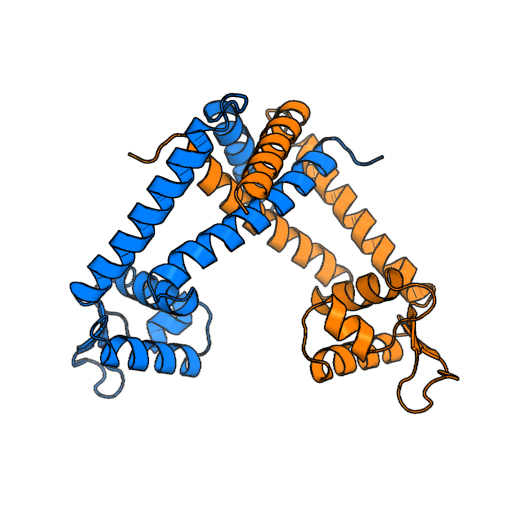1
ATOM 688 C CA . SER A 1 90 ? -14.305 -27.922 6.617 1 89.12 90 SER A CA 1
ATOM 689 C C . SER A 1 90 ? -13.539 -28.547 5.461 1 89.12 90 SER A C 1
ATOM 691 O O . SER A 1 90 ? -12.484 -29.156 5.664 1 89.12 90 SER A O 1
ATOM 693 N N . LYS A 1 91 ? -14.086 -28.406 4.305 1 92.44 91 LYS A N 1
ATOM 694 C CA . LYS A 1 91 ? -13.508 -29 3.104 1 92.44 91 LYS A CA 1
ATOM 695 C C . LYS A 1 91 ? -12.156 -28.359 2.777 1 92.44 91 LYS A C 1
ATOM 697 O O . LYS A 1 91 ? -11.852 -27.266 3.242 1 92.44 91 LYS A O 1
ATOM 702 N N . LEU A 1 92 ? -11.336 -29.156 2.092 1 94.88 92 LEU A N 1
ATOM 703 C CA . LEU A 1 92 ? -10.039 -28.672 1.646 1 94.88 92 LEU A CA 1
ATOM 704 C C . LEU A 1 92 ? -10.172 -27.922 0.323 1 94.88 92 LEU A C 1
ATOM 706 O O . LEU A 1 92 ? -10.789 -28.422 -0.621 1 94.88 92 LEU A O 1
ATOM 710 N N . PHE A 1 93 ? -9.672 -26.75 0.319 1 96.38 93 PHE A N 1
ATOM 711 C CA . PHE A 1 93 ? -9.609 -25.984 -0.921 1 96.38 93 PHE A CA 1
ATOM 712 C C . PHE A 1 93 ? -8.312 -26.25 -1.667 1 96.38 93 PHE A C 1
ATOM 714 O O . PHE A 1 93 ? -7.227 -26 -1.142 1 96.38 93 PHE A O 1
ATOM 721 N N . VAL A 1 94 ? -8.414 -26.734 -2.902 1 94.81 94 VAL A N 1
ATOM 722 C CA . VAL A 1 94 ? -7.262 -27.078 -3.732 1 94.81 94 VAL A CA 1
ATOM 723 C C . VAL A 1 94 ? -7.258 -26.219 -4.996 1 94.81 94 VAL A C 1
ATOM 725 O O . VAL A 1 94 ? -8.305 -26.031 -5.625 1 94.81 94 VAL A O 1
ATOM 728 N N . VAL A 1 95 ? -6.066 -25.703 -5.27 1 95.5 95 VAL A N 1
ATOM 729 C CA . VAL A 1 95 ? -5.93 -24.953 -6.512 1 95.5 95 VAL A CA 1
ATOM 730 C C . VAL A 1 95 ? -5.797 -25.922 -7.688 1 95.5 95 VAL A C 1
ATOM 732 O O . VAL A 1 95 ? -4.957 -26.812 -7.668 1 95.5 95 VAL A O 1
ATOM 735 N N . THR A 1 96 ? -6.664 -25.781 -8.719 1 95.44 96 THR A N 1
ATOM 736 C CA . THR A 1 96 ? -6.633 -26.656 -9.883 1 95.44 96 THR A CA 1
ATOM 737 C C . THR A 1 96 ? -5.488 -26.281 -10.812 1 95.44 96 THR A C 1
ATOM 739 O O . THR A 1 96 ? -4.812 -25.266 -10.602 1 95.44 96 THR A O 1
ATOM 742 N N . ASP A 1 97 ? -5.258 -27.125 -11.844 1 95.75 97 ASP A N 1
ATOM 743 C CA . ASP A 1 97 ? -4.277 -26.812 -12.875 1 95.75 97 ASP A CA 1
ATOM 744 C C . ASP A 1 97 ? -4.633 -25.5 -13.586 1 95.75 97 ASP A C 1
ATOM 746 O O . ASP A 1 97 ? -3.748 -24.719 -13.938 1 95.75 97 ASP A O 1
ATOM 750 N N . ARG A 1 98 ? -5.906 -25.312 -13.75 1 94.94 98 ARG A N 1
ATOM 751 C CA . ARG A 1 98 ? -6.367 -24.062 -14.352 1 94.94 98 ARG A CA 1
ATOM 752 C C . ARG A 1 98 ? -6.055 -22.875 -13.453 1 94.94 98 ARG A C 1
ATOM 754 O O . ARG A 1 98 ? -5.676 -21.797 -13.938 1 94.94 98 ARG A O 1
ATOM 761 N N . GLY A 1 99 ? -6.227 -23.062 -12.164 1 94.06 99 GLY A N 1
ATOM 762 C CA . GLY A 1 99 ? -5.895 -22.031 -11.195 1 94.06 99 GLY A CA 1
ATOM 763 C C . GLY A 1 99 ? -4.418 -21.688 -11.18 1 94.06 99 GLY A C 1
ATOM 764 O O . GLY A 1 99 ? -4.051 -20.516 -11.148 1 94.06 99 GLY A O 1
ATOM 765 N N . ARG A 1 100 ? -3.592 -22.719 -11.242 1 93.81 100 ARG A N 1
ATOM 766 C CA . ARG A 1 100 ? -2.145 -22.531 -11.289 1 93.81 100 ARG A CA 1
ATOM 767 C C . ARG A 1 100 ? -1.727 -21.797 -12.562 1 93.81 100 ARG A C 1
ATOM 769 O O . ARG A 1 100 ? -0.873 -20.906 -12.523 1 93.81 100 ARG A O 1
ATOM 776 N N . ALA A 1 101 ? -2.344 -22.188 -13.656 1 93.06 101 ALA A N 1
ATOM 777 C CA . ALA A 1 101 ? -2.039 -21.562 -14.945 1 93.06 101 ALA A CA 1
ATOM 778 C C . ALA A 1 101 ? -2.428 -20.078 -14.938 1 93.06 101 ALA A C 1
ATOM 780 O O . ALA A 1 101 ? -1.711 -19.25 -15.492 1 93.06 101 ALA A O 1
ATOM 781 N N . ALA A 1 102 ? -3.541 -19.828 -14.344 1 90.75 102 ALA A N 1
ATOM 782 C CA . ALA A 1 102 ? -4.004 -18.438 -14.266 1 90.75 102 ALA A CA 1
ATOM 783 C C . ALA A 1 102 ? -3.025 -17.594 -13.469 1 90.75 102 ALA A C 1
ATOM 785 O O . ALA A 1 102 ? -2.695 -16.469 -13.867 1 90.75 102 ALA A O 1
ATOM 786 N N . LEU A 1 103 ? -2.537 -18.094 -12.367 1 89.38 103 LEU A N 1
ATOM 787 C CA . LEU A 1 103 ? -1.556 -17.375 -11.555 1 89.38 103 LEU A CA 1
ATOM 788 C C . LEU A 1 103 ? -0.253 -17.188 -12.328 1 89.38 103 LEU A C 1
ATOM 790 O O . LEU A 1 103 ? 0.349 -16.109 -12.273 1 89.38 103 LEU A O 1
ATOM 794 N N . ALA A 1 104 ? 0.13 -18.203 -13.031 1 90 104 ALA A N 1
ATOM 795 C CA . ALA A 1 104 ? 1.37 -18.141 -13.797 1 90 104 ALA A CA 1
ATOM 796 C C . ALA A 1 104 ? 1.272 -17.094 -14.906 1 90 104 ALA A C 1
ATOM 798 O O . ALA A 1 104 ? 2.246 -16.391 -15.195 1 90 104 ALA A O 1
ATOM 799 N N . ALA A 1 105 ? 0.096 -17.031 -15.539 1 89.69 105 ALA A N 1
ATOM 800 C CA . ALA A 1 105 ? -0.118 -16.062 -16.609 1 89.69 105 ALA A CA 1
ATOM 801 C C . ALA A 1 105 ? 0.01 -14.633 -16.109 1 89.69 105 ALA A C 1
ATOM 803 O O . ALA A 1 105 ? 0.593 -13.773 -16.766 1 89.69 105 ALA A O 1
ATOM 804 N N . ILE A 1 106 ? -0.496 -14.367 -14.969 1 86.94 106 ILE A N 1
ATOM 805 C CA . ILE A 1 106 ? -0.392 -13.047 -14.352 1 86.94 106 ILE A CA 1
ATOM 806 C C . ILE A 1 106 ? 1.075 -12.719 -14.086 1 86.94 106 ILE A C 1
ATOM 808 O O . ILE A 1 106 ? 1.525 -11.602 -14.352 1 86.94 106 ILE A O 1
ATOM 812 N N . GLY A 1 107 ? 1.796 -13.672 -13.555 1 87.19 107 GLY A N 1
ATOM 813 C CA . GLY A 1 107 ? 3.219 -13.508 -13.305 1 87.19 107 GLY A CA 1
ATOM 814 C C . GLY A 1 107 ? 4.008 -13.18 -14.555 1 87.19 107 GLY A C 1
ATOM 815 O O . GLY A 1 107 ? 4.895 -12.32 -14.531 1 87.19 107 GLY A O 1
ATOM 816 N N . ARG A 1 108 ? 3.689 -13.867 -15.609 1 89 108 ARG A N 1
ATOM 817 C CA . ARG A 1 108 ? 4.375 -13.641 -16.875 1 89 108 ARG A CA 1
ATOM 818 C C . ARG A 1 108 ? 4.082 -12.25 -17.422 1 89 108 ARG A C 1
ATOM 820 O O . ARG A 1 108 ? 4.977 -11.57 -17.938 1 89 108 ARG A O 1
ATOM 827 N N . GLU A 1 109 ? 2.812 -11.875 -17.328 1 89.25 109 GLU A N 1
ATOM 828 C CA . GLU A 1 109 ? 2.439 -10.547 -17.797 1 89.25 109 GLU A CA 1
ATOM 829 C C . GLU A 1 109 ? 3.129 -9.461 -16.984 1 89.25 109 GLU A C 1
ATOM 831 O O . GLU A 1 109 ? 3.561 -8.438 -17.531 1 89.25 109 GLU A O 1
ATOM 836 N N . HIS A 1 110 ? 3.217 -9.711 -15.727 1 88.06 110 HIS A N 1
ATOM 837 C CA . HIS A 1 110 ? 3.922 -8.773 -14.859 1 88.06 110 HIS A CA 1
ATOM 838 C C . HIS A 1 110 ? 5.398 -8.688 -15.227 1 88.06 110 HIS A C 1
ATOM 840 O O . HIS A 1 110 ? 5.945 -7.586 -15.344 1 88.06 110 HIS A O 1
ATOM 846 N N . ALA A 1 111 ? 6.031 -9.789 -15.438 1 89 111 ALA A N 1
ATOM 847 C CA . ALA A 1 111 ? 7.441 -9.828 -15.805 1 89 111 ALA A CA 1
ATOM 848 C C . ALA A 1 111 ? 7.68 -9.094 -17.125 1 89 111 ALA A C 1
ATOM 850 O O . ALA A 1 111 ? 8.656 -8.352 -17.266 1 89 111 ALA A O 1
ATOM 851 N N . SER A 1 112 ? 6.789 -9.344 -18 1 91.38 112 SER A N 1
ATOM 852 C CA . SER A 1 112 ? 6.891 -8.68 -19.297 1 91.38 112 SER A CA 1
ATOM 853 C C . SER A 1 112 ? 6.75 -7.164 -19.156 1 91.38 112 SER A C 1
ATOM 855 O O . SER A 1 112 ? 7.461 -6.402 -19.812 1 91.38 112 SER A O 1
ATOM 857 N N . TRP A 1 113 ? 5.812 -6.762 -18.375 1 91.81 113 TRP A N 1
ATOM 858 C CA . TRP A 1 113 ? 5.59 -5.344 -18.109 1 91.81 113 TRP A CA 1
ATOM 859 C C . TRP A 1 113 ? 6.828 -4.703 -17.5 1 91.81 113 TRP A C 1
ATOM 861 O O . TRP A 1 113 ? 7.254 -3.623 -17.922 1 91.81 113 TRP A O 1
ATOM 871 N N . ILE A 1 114 ? 7.516 -5.371 -16.562 1 92.62 114 ILE A N 1
ATOM 872 C CA . ILE A 1 114 ? 8.719 -4.879 -15.906 1 92.62 114 ILE A CA 1
ATOM 873 C C . ILE A 1 114 ? 9.875 -4.832 -16.906 1 92.62 114 ILE A C 1
ATOM 875 O O . ILE A 1 114 ? 10.672 -3.893 -16.906 1 92.62 114 ILE A O 1
ATOM 879 N N . ASP A 1 115 ? 9.938 -5.82 -17.719 1 92.5 115 ASP A N 1
ATOM 880 C CA . ASP A 1 115 ? 10.945 -5.82 -18.781 1 92.5 115 ASP A CA 1
ATOM 881 C C . ASP A 1 115 ? 10.828 -4.574 -19.656 1 92.5 115 ASP A C 1
ATOM 883 O O . ASP A 1 115 ? 11.844 -3.994 -20.062 1 92.5 115 ASP A O 1
ATOM 887 N N . GLY A 1 116 ? 9.578 -4.199 -19.953 1 92.94 116 GLY A N 1
ATOM 888 C CA . GLY A 1 116 ? 9.344 -2.977 -20.703 1 92.94 116 GLY A CA 1
ATOM 889 C C . GLY A 1 116 ? 9.836 -1.733 -19.984 1 92.94 116 GLY A C 1
ATOM 890 O O . GLY A 1 116 ? 10.438 -0.852 -20.609 1 92.94 116 GLY A O 1
ATOM 891 N N . ILE A 1 117 ? 9.641 -1.693 -18.703 1 93.62 117 ILE A N 1
ATOM 892 C CA . ILE A 1 117 ? 10.117 -0.579 -17.891 1 93.62 117 ILE A CA 1
ATOM 893 C C . ILE A 1 117 ? 11.648 -0.544 -17.906 1 93.62 117 ILE A C 1
ATOM 895 O O . ILE A 1 117 ? 12.25 0.517 -18.094 1 93.62 117 ILE A O 1
ATOM 899 N N . GLU A 1 118 ? 12.273 -1.697 -17.641 1 93.81 118 GLU A N 1
ATOM 900 C CA . GLU A 1 118 ? 13.727 -1.796 -17.641 1 93.81 118 GLU A CA 1
ATOM 901 C C . GLU A 1 118 ? 14.32 -1.327 -18.969 1 93.81 118 GLU A C 1
ATOM 903 O O . GLU A 1 118 ? 15.32 -0.615 -18.984 1 93.81 118 GLU A O 1
ATOM 908 N N . ALA A 1 119 ? 13.688 -1.634 -20.047 1 93.44 119 ALA A N 1
ATOM 909 C CA . ALA A 1 119 ? 14.156 -1.272 -21.375 1 93.44 119 ALA A CA 1
ATOM 910 C C . ALA A 1 119 ? 14.055 0.234 -21.609 1 93.44 119 ALA A C 1
ATOM 912 O O . ALA A 1 119 ? 14.898 0.822 -22.281 1 93.44 119 ALA A O 1
ATOM 913 N N . GLU A 1 120 ? 13.062 0.846 -21.031 1 93.75 120 GLU A N 1
ATOM 914 C CA . GLU A 1 120 ? 12.828 2.279 -21.188 1 93.75 120 GLU A CA 1
ATOM 915 C C . GLU A 1 120 ? 13.688 3.09 -20.219 1 93.75 120 GLU A C 1
ATOM 917 O O . GLU A 1 120 ? 14.094 4.211 -20.531 1 93.75 120 GLU A O 1
ATOM 922 N N . ALA A 1 121 ? 13.93 2.5 -19.062 1 92.88 121 ALA A N 1
ATOM 923 C CA . ALA A 1 121 ? 14.602 3.213 -17.984 1 92.88 121 ALA A CA 1
ATOM 924 C C . ALA A 1 121 ? 16.109 3.029 -18.062 1 92.88 121 ALA A C 1
ATOM 926 O O . ALA A 1 121 ? 16.75 2.645 -17.078 1 92.88 121 ALA A O 1
ATOM 927 N N . THR A 1 122 ? 16.719 3.434 -19.094 1 92.5 122 THR A N 1
ATOM 928 C CA . THR A 1 122 ? 18.141 3.227 -19.312 1 92.5 122 THR A CA 1
ATOM 929 C C . THR A 1 122 ? 18.969 4.082 -18.359 1 92.5 122 THR A C 1
ATOM 931 O O . THR A 1 122 ? 20.156 3.814 -18.141 1 92.5 122 THR A O 1
ATOM 934 N N . GLY A 1 123 ? 18.469 5.121 -17.781 1 94.19 123 GLY A N 1
ATOM 935 C CA . GLY A 1 123 ? 19.172 6.008 -16.859 1 94.19 123 GLY A CA 1
ATOM 936 C C . GLY A 1 123 ? 19.188 5.5 -15.438 1 94.19 123 GLY A C 1
ATOM 937 O O . GLY A 1 123 ? 19.906 6.043 -14.586 1 94.19 123 GLY A O 1
ATOM 938 N N . ILE A 1 124 ? 18.453 4.465 -15.172 1 96.25 124 ILE A N 1
ATOM 939 C CA . ILE A 1 124 ? 18.406 3.91 -13.82 1 96.25 124 ILE A CA 1
ATOM 940 C C . ILE A 1 124 ? 19.516 2.871 -13.648 1 96.25 124 ILE A C 1
ATOM 942 O O . ILE A 1 124 ? 19.688 2.002 -14.5 1 96.25 124 ILE A O 1
ATOM 946 N N . ASP A 1 125 ? 20.297 3.029 -12.641 1 95.06 125 ASP A N 1
ATOM 947 C CA . ASP A 1 125 ? 21.234 1.988 -12.219 1 95.06 125 ASP A CA 1
ATOM 948 C C . ASP A 1 125 ? 20.531 0.933 -11.367 1 95.06 125 ASP A C 1
ATOM 950 O O . ASP A 1 125 ? 20.516 1.03 -10.141 1 95.06 125 ASP A O 1
ATOM 954 N N . TRP A 1 126 ? 20.016 -0.146 -11.969 1 95.69 126 TRP A N 1
ATOM 955 C CA . TRP A 1 126 ? 19.141 -1.113 -11.32 1 95.69 126 TRP A CA 1
ATOM 956 C C . TRP A 1 126 ? 19.875 -1.874 -10.227 1 95.69 126 TRP A C 1
ATOM 958 O O . TRP A 1 126 ? 19.344 -2.082 -9.133 1 95.69 126 TRP A O 1
ATOM 968 N N . PRO A 1 127 ? 21.125 -2.307 -10.523 1 94.75 127 PRO A N 1
ATOM 969 C CA . PRO A 1 127 ? 21.859 -2.971 -9.438 1 94.75 127 PRO A CA 1
ATOM 970 C C . PRO A 1 127 ? 22.016 -2.076 -8.211 1 94.75 127 PRO A C 1
ATOM 972 O O . PRO A 1 127 ? 21.828 -2.529 -7.078 1 94.75 127 PRO A O 1
ATOM 975 N N . ARG A 1 128 ? 22.359 -0.877 -8.414 1 95.88 128 ARG A N 1
ATOM 976 C CA . ARG A 1 128 ? 22.547 0.05 -7.301 1 95.88 128 ARG A CA 1
ATOM 977 C C . ARG A 1 128 ? 21.219 0.333 -6.605 1 95.88 128 ARG A C 1
ATOM 979 O O . ARG A 1 128 ? 21.156 0.403 -5.375 1 95.88 128 ARG A O 1
ATOM 986 N N . LEU A 1 129 ? 20.156 0.557 -7.383 1 96.81 129 LEU A N 1
ATOM 987 C CA . LEU A 1 129 ? 18.828 0.764 -6.82 1 96.81 129 LEU A CA 1
ATOM 988 C C . LEU A 1 129 ? 18.422 -0.415 -5.941 1 96.81 129 LEU A C 1
ATOM 990 O O . LEU A 1 129 ? 17.938 -0.223 -4.82 1 96.81 129 LEU A O 1
ATOM 994 N N . ARG A 1 130 ? 18.625 -1.601 -6.461 1 96.38 130 ARG A N 1
ATOM 995 C CA . ARG A 1 130 ? 18.344 -2.807 -5.691 1 96.38 130 ARG A CA 1
ATOM 996 C C . ARG A 1 130 ? 19.125 -2.816 -4.383 1 96.38 130 ARG A C 1
ATOM 998 O O . ARG A 1 130 ? 18.578 -3.107 -3.32 1 96.38 130 ARG A O 1
ATOM 1005 N N . ASP A 1 131 ? 20.406 -2.49 -4.426 1 96.5 131 ASP A N 1
ATOM 1006 C CA . ASP A 1 131 ? 21.266 -2.539 -3.248 1 96.5 131 ASP A CA 1
ATOM 1007 C C . ASP A 1 131 ? 20.844 -1.499 -2.213 1 96.5 131 ASP A C 1
ATOM 1009 O O . ASP A 1 131 ? 20.797 -1.789 -1.016 1 96.5 131 ASP A O 1
ATOM 1013 N N . ASP A 1 132 ? 20.609 -0.295 -2.664 1 97.12 132 ASP A N 1
ATOM 1014 C CA . ASP A 1 132 ? 20.156 0.764 -1.761 1 97.12 132 ASP A CA 1
ATOM 1015 C C . ASP A 1 132 ? 18.844 0.396 -1.089 1 97.12 132 ASP A C 1
ATOM 1017 O O . ASP A 1 132 ? 18.672 0.584 0.118 1 97.12 132 ASP A O 1
ATOM 1021 N N . LEU A 1 133 ? 17.875 -0.147 -1.817 1 97.31 133 LEU A N 1
ATOM 1022 C CA . LEU A 1 133 ? 16.578 -0.536 -1.27 1 97.31 133 LEU A CA 1
ATOM 1023 C C . LEU A 1 133 ? 16.719 -1.726 -0.325 1 97.31 133 LEU A C 1
ATOM 1025 O O . LEU A 1 133 ? 16.031 -1.802 0.695 1 97.31 133 LEU A O 1
ATOM 1029 N N . SER A 1 134 ? 17.594 -2.65 -0.707 1 96.88 134 SER A N 1
ATOM 1030 C CA . SER A 1 134 ? 17.859 -3.787 0.169 1 96.88 134 SER A CA 1
ATOM 1031 C C . SER A 1 134 ? 18.422 -3.332 1.514 1 96.88 134 SER A C 1
ATOM 1033 O O . SER A 1 134 ? 18.031 -3.846 2.562 1 96.88 134 SER A O 1
ATOM 1035 N N . LEU A 1 135 ? 19.328 -2.426 1.479 1 96.88 135 LEU A N 1
ATOM 1036 C CA . LEU A 1 135 ? 19.891 -1.866 2.705 1 96.88 135 LEU A CA 1
ATOM 1037 C C . LEU A 1 135 ? 18.812 -1.146 3.514 1 96.88 135 LEU A C 1
ATOM 1039 O O . LEU A 1 135 ? 18.766 -1.275 4.738 1 96.88 135 LEU A O 1
ATOM 1043 N N . LEU A 1 136 ? 17.953 -0.369 2.875 1 96.5 136 LEU A N 1
ATOM 1044 C CA . LEU A 1 136 ? 16.844 0.306 3.545 1 96.5 136 LEU A CA 1
ATOM 1045 C C . LEU A 1 136 ? 15.93 -0.701 4.234 1 96.5 136 LEU A C 1
ATOM 1047 O O . LEU A 1 136 ? 15.555 -0.511 5.395 1 96.5 136 LEU A O 1
ATOM 1051 N N . VAL A 1 137 ? 15.609 -1.774 3.529 1 96.56 137 VAL A N 1
ATOM 1052 C CA . VAL A 1 137 ? 14.773 -2.832 4.078 1 96.56 137 VAL A CA 1
ATOM 1053 C C . VAL A 1 137 ? 15.422 -3.416 5.328 1 96.56 137 VAL A C 1
ATOM 1055 O O . VAL A 1 137 ? 14.758 -3.605 6.352 1 96.56 137 VAL A O 1
ATOM 1058 N N . GLN A 1 138 ? 16.688 -3.678 5.23 1 96.06 138 GLN A N 1
ATOM 1059 C CA . GLN A 1 138 ? 17.406 -4.234 6.367 1 96.06 138 GLN A CA 1
ATOM 1060 C C . GLN A 1 138 ? 17.344 -3.293 7.57 1 96.06 138 GLN A C 1
ATOM 1062 O O . GLN A 1 138 ? 17.094 -3.73 8.695 1 96.06 138 GLN A O 1
ATOM 1067 N N . ILE A 1 139 ? 17.578 -2.033 7.375 1 95.06 139 ILE A N 1
ATOM 1068 C CA . ILE A 1 139 ? 17.562 -1.038 8.438 1 95.06 139 ILE A CA 1
ATOM 1069 C C . ILE A 1 139 ? 16.172 -0.948 9.047 1 95.06 139 ILE A C 1
ATOM 1071 O O . ILE A 1 139 ? 16.016 -0.884 10.273 1 95.06 139 ILE A O 1
ATOM 1075 N N . LEU A 1 140 ? 15.156 -0.943 8.242 1 94.06 140 LEU A N 1
ATOM 1076 C CA . LEU A 1 140 ? 13.773 -0.871 8.711 1 94.06 140 LEU A CA 1
ATOM 1077 C C . LEU A 1 140 ? 13.414 -2.104 9.531 1 94.06 140 LEU A C 1
ATOM 1079 O O . LEU A 1 140 ? 12.711 -1.999 10.539 1 94.06 140 LEU A O 1
ATOM 1083 N N . ARG A 1 141 ? 13.906 -3.273 9.141 1 92.38 141 ARG A N 1
ATOM 1084 C CA . ARG A 1 141 ? 13.664 -4.508 9.883 1 92.38 141 ARG A CA 1
ATOM 1085 C C . ARG A 1 141 ? 14.352 -4.473 11.242 1 92.38 141 ARG A C 1
ATOM 1087 O O . ARG A 1 141 ? 13.797 -4.941 12.234 1 92.38 141 ARG A O 1
ATOM 1094 N N . ASP A 1 142 ? 15.523 -3.896 11.234 1 91.75 142 ASP A N 1
ATOM 1095 C CA . ASP A 1 142 ? 16.281 -3.803 12.477 1 91.75 142 ASP A CA 1
ATOM 1096 C C . ASP A 1 142 ? 15.625 -2.834 13.453 1 91.75 142 ASP A C 1
ATOM 1098 O O . ASP A 1 142 ? 15.812 -2.941 14.672 1 91.75 142 ASP A O 1
ATOM 1102 N N . ARG A 1 143 ? 14.875 -1.887 12.992 1 88.12 143 ARG A N 1
ATOM 1103 C CA . ARG A 1 143 ? 14.211 -0.891 13.828 1 88.12 143 ARG A CA 1
ATOM 1104 C C . ARG A 1 143 ? 12.875 -1.409 14.344 1 88.12 143 ARG A C 1
ATOM 1106 O O . ARG A 1 143 ? 12.266 -0.798 15.227 1 88.12 143 ARG A O 1
ATOM 1113 N N . GLU A 1 144 ? 12.289 -2.52 13.766 1 75.88 144 GLU A N 1
ATOM 1114 C CA . GLU A 1 144 ? 11.047 -3.119 14.242 1 75.88 144 GLU A CA 1
ATOM 1115 C C . GLU A 1 144 ? 11.234 -3.74 15.625 1 75.88 144 GLU A C 1
ATOM 1117 O O . GLU A 1 144 ? 12.281 -4.32 15.914 1 75.88 144 GLU A O 1
ATOM 1122 N N . MET B 1 1 ? 14.938 -16.344 -14.422 1 54.75 1 MET B N 1
ATOM 1123 C CA . MET B 1 1 ? 15.711 -15.594 -13.445 1 54.75 1 MET B CA 1
ATOM 1124 C C . MET B 1 1 ? 15.164 -14.18 -13.297 1 54.75 1 MET B C 1
ATOM 1126 O O . MET B 1 1 ? 14.742 -13.562 -14.281 1 54.75 1 MET B O 1
ATOM 1130 N N . LEU B 1 2 ? 14.836 -13.82 -12.07 1 70.12 2 LEU B N 1
ATOM 1131 C CA . LEU B 1 2 ? 14.305 -12.477 -11.898 1 70.12 2 LEU B CA 1
ATOM 1132 C C . LEU B 1 2 ? 15.297 -11.43 -12.398 1 70.12 2 LEU B C 1
ATOM 1134 O O . LEU B 1 2 ? 16.484 -11.508 -12.102 1 70.12 2 LEU B O 1
ATOM 1138 N N . SER B 1 3 ? 14.883 -10.625 -13.383 1 87.31 3 SER B N 1
ATOM 1139 C CA . SER B 1 3 ? 15.727 -9.523 -13.836 1 87.31 3 SER B CA 1
ATOM 1140 C C . SER B 1 3 ? 16.125 -8.625 -12.664 1 87.31 3 SER B C 1
ATOM 1142 O O . SER B 1 3 ? 15.594 -8.75 -11.562 1 87.31 3 SER B O 1
ATOM 1144 N N . MET B 1 4 ? 17.219 -7.895 -12.883 1 88.31 4 MET B N 1
ATOM 1145 C CA . MET B 1 4 ? 17.641 -6.957 -11.852 1 88.31 4 MET B CA 1
ATOM 1146 C C . MET B 1 4 ? 16.516 -5.98 -11.516 1 88.31 4 MET B C 1
ATOM 1148 O O . MET B 1 4 ? 16.344 -5.598 -10.352 1 88.31 4 MET B O 1
ATOM 1152 N N . ALA B 1 5 ? 15.82 -5.629 -12.547 1 92.31 5 ALA B N 1
ATOM 1153 C CA . ALA B 1 5 ? 14.68 -4.742 -12.336 1 92.31 5 ALA B CA 1
ATOM 1154 C C . ALA B 1 5 ? 13.617 -5.418 -11.477 1 92.31 5 ALA B C 1
ATOM 1156 O O . ALA B 1 5 ? 13.047 -4.789 -10.578 1 92.31 5 ALA B O 1
ATOM 1157 N N . ASP B 1 6 ? 13.445 -6.672 -11.672 1 90.75 6 ASP B N 1
ATOM 1158 C CA . ASP B 1 6 ? 12.5 -7.43 -10.859 1 90.75 6 ASP B CA 1
ATOM 1159 C C . ASP B 1 6 ? 12.914 -7.422 -9.383 1 90.75 6 ASP B C 1
ATOM 1161 O O . ASP B 1 6 ? 12.078 -7.191 -8.5 1 90.75 6 ASP B O 1
ATOM 1165 N N . ALA B 1 7 ? 14.172 -7.68 -9.172 1 91.31 7 ALA B N 1
ATOM 1166 C CA . ALA B 1 7 ? 14.688 -7.715 -7.809 1 91.31 7 ALA B CA 1
ATOM 1167 C C . ALA B 1 7 ? 14.547 -6.359 -7.129 1 91.31 7 ALA B C 1
ATOM 1169 O O . ALA B 1 7 ? 14.156 -6.281 -5.961 1 91.31 7 ALA B O 1
ATOM 1170 N N . ALA B 1 8 ? 14.898 -5.25 -7.836 1 95.25 8 ALA B N 1
ATOM 1171 C CA . ALA B 1 8 ? 14.781 -3.896 -7.297 1 95.25 8 ALA B CA 1
ATOM 1172 C C . ALA B 1 8 ? 13.336 -3.559 -6.961 1 95.25 8 ALA B C 1
ATOM 1174 O O . ALA B 1 8 ? 13.047 -2.977 -5.91 1 95.25 8 ALA B O 1
ATOM 1175 N N . ILE B 1 9 ? 12.438 -3.953 -7.812 1 93.44 9 ILE B N 1
ATOM 1176 C CA . ILE B 1 9 ? 11.023 -3.65 -7.633 1 93.44 9 ILE B CA 1
ATOM 1177 C C . ILE B 1 9 ? 10.477 -4.434 -6.441 1 93.44 9 ILE B C 1
ATOM 1179 O O . ILE B 1 9 ? 9.656 -3.92 -5.676 1 93.44 9 ILE B O 1
ATOM 1183 N N . HIS B 1 10 ? 10.938 -5.676 -6.262 1 90.5 10 HIS B N 1
ATOM 1184 C CA . HIS B 1 10 ? 10.562 -6.441 -5.082 1 90.5 10 HIS B CA 1
ATOM 1185 C C . HIS B 1 10 ? 11.016 -5.746 -3.805 1 90.5 10 HIS B C 1
ATOM 1187 O O . HIS B 1 10 ? 10.258 -5.672 -2.83 1 90.5 10 HIS B O 1
ATOM 1193 N N . GLN B 1 11 ? 12.234 -5.254 -3.783 1 94.5 11 GLN B N 1
ATOM 1194 C CA . GLN B 1 11 ? 12.734 -4.52 -2.627 1 94.5 11 GLN B CA 1
ATOM 1195 C C . GLN B 1 11 ? 11.945 -3.232 -2.408 1 94.5 11 GLN B C 1
ATOM 1197 O O . GLN B 1 11 ? 11.75 -2.809 -1.269 1 94.5 11 GLN B O 1
ATOM 1202 N N . LEU B 1 12 ? 11.539 -2.574 -3.484 1 95.81 12 LEU B N 1
ATOM 1203 C CA . LEU B 1 12 ? 10.703 -1.381 -3.412 1 95.81 12 LEU B CA 1
ATOM 1204 C C . LEU B 1 12 ? 9.398 -1.674 -2.684 1 95.81 12 LEU B C 1
ATOM 1206 O O . LEU B 1 12 ? 9.016 -0.941 -1.769 1 95.81 12 LEU B O 1
ATOM 1210 N N . PHE B 1 13 ? 8.758 -2.785 -3.037 1 92.19 13 PHE B N 1
ATOM 1211 C CA . PHE B 1 13 ? 7.52 -3.18 -2.383 1 92.19 13 PHE B CA 1
ATOM 1212 C C . PHE B 1 13 ? 7.75 -3.438 -0.898 1 92.19 13 PHE B C 1
ATOM 1214 O O . PHE B 1 13 ? 6.973 -2.98 -0.056 1 92.19 13 PHE B O 1
ATOM 1221 N N . GLU B 1 14 ? 8.797 -4.145 -0.593 1 92.56 14 GLU B N 1
ATOM 1222 C CA . GLU B 1 14 ? 9.102 -4.484 0.794 1 92.56 14 GLU B CA 1
ATOM 1223 C C . GLU B 1 14 ? 9.43 -3.236 1.607 1 92.56 14 GLU B C 1
ATOM 1225 O O . GLU B 1 14 ? 8.945 -3.076 2.73 1 92.56 14 GLU B O 1
ATOM 1230 N N . ALA B 1 15 ? 10.25 -2.371 1.041 1 95.62 15 ALA B N 1
ATOM 1231 C CA . ALA B 1 15 ? 10.57 -1.115 1.712 1 95.62 15 ALA B CA 1
ATOM 1232 C C . ALA B 1 15 ? 9.312 -0.298 1.985 1 95.62 15 ALA B C 1
ATOM 1234 O O . ALA B 1 15 ? 9.141 0.244 3.08 1 95.62 15 ALA B O 1
ATOM 1235 N N . ASN B 1 16 ? 8.461 -0.198 0.959 1 95.19 16 ASN B N 1
ATOM 1236 C CA . ASN B 1 16 ? 7.215 0.539 1.143 1 95.19 16 ASN B CA 1
ATOM 1237 C C . ASN B 1 16 ? 6.359 -0.075 2.246 1 95.19 16 ASN B C 1
ATOM 1239 O O . ASN B 1 16 ? 5.773 0.646 3.057 1 95.19 16 ASN B O 1
ATOM 1243 N N . ARG B 1 17 ? 6.219 -1.349 2.307 1 91.12 17 ARG B N 1
ATOM 1244 C CA . ARG B 1 17 ? 5.453 -2.029 3.346 1 91.12 17 ARG B CA 1
ATOM 1245 C C . ARG B 1 17 ? 5.973 -1.668 4.734 1 91.12 17 ARG B C 1
ATOM 1247 O O . ARG B 1 17 ? 5.199 -1.272 5.609 1 91.12 17 ARG B O 1
ATOM 1254 N N . LEU B 1 18 ? 7.219 -1.787 4.93 1 91.69 18 LEU B N 1
ATOM 1255 C CA . LEU B 1 18 ? 7.84 -1.518 6.223 1 91.69 18 LEU B CA 1
ATOM 1256 C C . LEU B 1 18 ? 7.707 -0.044 6.594 1 91.69 18 LEU B C 1
ATOM 1258 O O . LEU B 1 18 ? 7.449 0.289 7.754 1 91.69 18 LEU B O 1
ATOM 1262 N N . MET B 1 19 ? 7.902 0.864 5.609 1 92.12 19 MET B N 1
ATOM 1263 C CA . MET B 1 19 ? 7.746 2.297 5.836 1 92.12 19 MET B CA 1
ATOM 1264 C C . MET B 1 19 ? 6.32 2.631 6.266 1 92.12 19 MET B C 1
ATOM 1266 O O . MET B 1 19 ? 6.113 3.422 7.188 1 92.12 19 MET B O 1
ATOM 1270 N N . ARG B 1 20 ? 5.352 2.084 5.645 1 87.44 20 ARG B N 1
ATOM 1271 C CA . ARG B 1 20 ? 3.947 2.309 5.973 1 87.44 20 ARG B CA 1
ATOM 1272 C C . ARG B 1 20 ? 3.627 1.804 7.375 1 87.44 20 ARG B C 1
ATOM 1274 O O . ARG B 1 20 ? 2.932 2.479 8.141 1 87.44 20 ARG B O 1
ATOM 1281 N N . GLU B 1 21 ? 4.082 0.619 7.668 1 88.62 21 GLU B N 1
ATOM 1282 C CA . GLU B 1 21 ? 3.873 0.065 9.008 1 88.62 21 GLU B CA 1
ATOM 1283 C C . GLU B 1 21 ? 4.461 0.974 10.078 1 88.62 21 GLU B C 1
ATOM 1285 O O . GLU B 1 21 ? 3.832 1.215 11.109 1 88.62 21 GLU B O 1
ATOM 1290 N N . ALA B 1 22 ? 5.668 1.458 9.836 1 87.56 22 ALA B N 1
ATOM 1291 C CA . ALA B 1 22 ? 6.305 2.389 10.766 1 87.56 22 ALA B CA 1
ATOM 1292 C C . ALA B 1 22 ? 5.492 3.676 10.891 1 87.56 22 ALA B C 1
ATOM 1294 O O . ALA B 1 22 ? 5.297 4.184 12 1 87.56 22 ALA B O 1
ATOM 1295 N N . GLY B 1 23 ? 5.082 4.211 9.789 1 86.94 23 GLY B N 1
ATOM 1296 C CA . GLY B 1 23 ? 4.238 5.398 9.805 1 86.94 23 GLY B CA 1
ATOM 1297 C C . GLY B 1 23 ? 2.957 5.211 10.594 1 86.94 23 GLY B C 1
ATOM 1298 O O . GLY B 1 23 ? 2.523 6.117 11.312 1 86.94 23 GLY B O 1
ATOM 1299 N N . GLU B 1 24 ? 2.387 4.035 10.461 1 85.19 24 GLU B N 1
ATOM 1300 C CA . GLU B 1 24 ? 1.173 3.729 11.203 1 85.19 24 GLU B CA 1
ATOM 1301 C C . GLU B 1 24 ? 1.444 3.689 12.711 1 85.19 24 GLU B C 1
ATOM 1303 O O . GLU B 1 24 ? 0.627 4.152 13.508 1 85.19 24 GLU B O 1
ATOM 1308 N N . ARG B 1 25 ? 2.508 3.186 13.109 1 86.06 25 ARG B N 1
ATOM 1309 C CA . ARG B 1 25 ? 2.891 3.139 14.516 1 86.06 25 ARG B CA 1
ATOM 1310 C C . ARG B 1 25 ? 3.064 4.543 15.086 1 86.06 25 ARG B C 1
ATOM 1312 O O . ARG B 1 25 ? 2.621 4.828 16.203 1 86.06 25 ARG B O 1
ATOM 1319 N N . ILE B 1 26 ? 3.65 5.375 14.266 1 84.19 26 ILE B N 1
ATOM 1320 C CA . ILE B 1 26 ? 3.881 6.754 14.68 1 84.19 26 ILE B CA 1
ATOM 1321 C C . ILE B 1 26 ? 2.545 7.477 14.828 1 84.19 26 ILE B C 1
ATOM 1323 O O . ILE B 1 26 ? 2.307 8.156 15.828 1 84.19 26 ILE B O 1
ATOM 1327 N N . ALA B 1 27 ? 1.677 7.27 13.844 1 83.38 27 ALA B N 1
ATOM 1328 C CA . ALA B 1 27 ? 0.37 7.922 13.875 1 83.38 27 ALA B CA 1
ATOM 1329 C C . ALA B 1 27 ? -0.473 7.414 15.039 1 83.38 27 ALA B C 1
ATOM 1331 O O . ALA B 1 27 ? -1.154 8.195 15.711 1 83.38 27 ALA B O 1
ATOM 1332 N N . SER B 1 28 ? -0.419 6.098 15.258 1 82.81 28 SER B N 1
ATOM 1333 C CA . SER B 1 28 ? -1.169 5.488 16.359 1 82.81 28 SER B CA 1
ATOM 1334 C C . SER B 1 28 ? -0.688 6.004 17.703 1 82.81 28 SER B C 1
ATOM 1336 O O . SER B 1 28 ? -1.497 6.27 18.594 1 82.81 28 SER B O 1
ATOM 1338 N N . ALA B 1 29 ? 0.534 6.191 17.828 1 77.94 29 ALA B N 1
ATOM 1339 C CA . ALA B 1 29 ? 1.119 6.695 19.062 1 77.94 29 ALA B CA 1
ATOM 1340 C C . ALA B 1 29 ? 0.645 8.117 19.359 1 77.94 29 ALA B C 1
ATOM 1342 O O . ALA B 1 29 ? 0.528 8.516 20.516 1 77.94 29 ALA B O 1
ATOM 1343 N N . ALA B 1 30 ? 0.266 8.82 18.297 1 77 30 ALA B N 1
ATOM 1344 C CA . ALA B 1 30 ? -0.236 10.18 18.438 1 77 30 ALA B CA 1
ATOM 1345 C C . ALA B 1 30 ? -1.754 10.195 18.594 1 77 30 ALA B C 1
ATOM 1347 O O . ALA B 1 30 ? -2.369 11.258 18.656 1 77 30 ALA B O 1
ATOM 1348 N N . GLY B 1 31 ? -2.373 9.008 18.609 1 76.62 31 GLY B N 1
ATOM 1349 C CA . GLY B 1 31 ? -3.812 8.898 18.797 1 76.62 31 GLY B CA 1
ATOM 1350 C C . GLY B 1 31 ? -4.594 9.109 17.5 1 76.62 31 GLY B C 1
ATOM 1351 O O . GLY B 1 31 ? -5.797 9.367 17.547 1 76.62 31 GLY B O 1
ATOM 1352 N N . GLN B 1 32 ? -3.838 9.172 16.391 1 81.06 32 GLN B N 1
ATOM 1353 C CA . GLN B 1 32 ? -4.496 9.398 15.117 1 81.06 32 GLN B CA 1
ATOM 1354 C C . GLN B 1 32 ? -4.375 8.18 14.203 1 81.06 32 GLN B C 1
ATOM 1356 O O . GLN B 1 32 ? -3.299 7.59 14.094 1 81.06 32 GLN B O 1
ATOM 1361 N N . THR B 1 33 ? -5.465 7.762 13.719 1 81.88 33 THR B N 1
ATOM 1362 C CA . THR B 1 33 ? -5.465 6.695 12.727 1 81.88 33 THR B CA 1
ATOM 1363 C C . THR B 1 33 ? -5.258 7.262 11.32 1 81.88 33 THR B C 1
ATOM 1365 O O . THR B 1 33 ? -5.336 8.477 11.117 1 81.88 33 THR B O 1
ATOM 1368 N N . HIS B 1 34 ? -4.961 6.398 10.406 1 83.19 34 HIS B N 1
ATOM 1369 C CA . HIS B 1 34 ? -4.77 6.809 9.016 1 83.19 34 HIS B CA 1
ATOM 1370 C C . HIS B 1 34 ? -6.012 7.508 8.477 1 83.19 34 HIS B C 1
ATOM 1372 O O . HIS B 1 34 ? -5.91 8.578 7.871 1 83.19 34 HIS B O 1
ATOM 1378 N N . ALA B 1 35 ? -7.125 6.941 8.742 1 85.12 35 ALA B N 1
ATOM 1379 C CA . ALA B 1 35 ? -8.375 7.504 8.234 1 85.12 35 ALA B CA 1
ATOM 1380 C C . ALA B 1 35 ? -8.625 8.891 8.812 1 85.12 35 ALA B C 1
ATOM 1382 O O . ALA B 1 35 ? -9.055 9.797 8.094 1 85.12 35 ALA B O 1
ATOM 1383 N N . ARG B 1 36 ? -8.414 9.039 10.094 1 91 36 ARG B N 1
ATOM 1384 C CA . ARG B 1 36 ? -8.586 10.336 10.75 1 91 36 ARG B CA 1
ATOM 1385 C C . ARG B 1 36 ? -7.656 11.383 10.148 1 91 36 ARG B C 1
ATOM 1387 O O . ARG B 1 36 ? -8.07 12.508 9.883 1 91 36 ARG B O 1
ATOM 1394 N N . ARG B 1 37 ? -6.453 10.977 9.898 1 89.62 37 ARG B N 1
ATOM 1395 C CA . ARG B 1 37 ? -5.477 11.891 9.305 1 89.62 37 ARG B CA 1
ATOM 1396 C C . ARG B 1 37 ? -5.879 12.273 7.883 1 89.62 37 ARG B C 1
ATOM 1398 O O . ARG B 1 37 ? -5.758 13.438 7.496 1 89.62 37 ARG B O 1
ATOM 1405 N N . MET B 1 38 ? -6.281 11.32 7.145 1 89.81 38 MET B N 1
ATOM 1406 C CA . MET B 1 38 ? -6.715 11.578 5.773 1 89.81 38 MET B CA 1
ATOM 1407 C C . MET B 1 38 ? -7.844 12.602 5.746 1 89.81 38 MET B C 1
ATOM 1409 O O . MET B 1 38 ? -7.836 13.523 4.922 1 89.81 38 MET B O 1
ATOM 1413 N N . VAL B 1 39 ? -8.781 12.445 6.613 1 93 39 VAL B N 1
ATOM 1414 C CA . VAL B 1 39 ? -9.914 13.359 6.656 1 93 39 VAL B CA 1
ATOM 1415 C C . VAL B 1 39 ? -9.438 14.766 7.008 1 93 39 VAL B C 1
ATOM 1417 O O . VAL B 1 39 ? -9.82 15.734 6.352 1 93 39 VAL B O 1
ATOM 1420 N N . LEU B 1 40 ? -8.609 14.914 8.016 1 93.06 40 LEU B N 1
ATOM 1421 C CA . LEU B 1 40 ? -8.086 16.219 8.422 1 93.06 40 LEU B CA 1
ATOM 1422 C C . LEU B 1 40 ? -7.312 16.859 7.273 1 93.06 40 LEU B C 1
ATOM 1424 O O . LEU B 1 40 ? -7.496 18.047 6.988 1 93.06 40 LEU B O 1
ATOM 1428 N N . GLN B 1 41 ? -6.508 16.109 6.629 1 91.25 41 GLN B N 1
ATOM 1429 C CA . GLN B 1 41 ? -5.68 16.625 5.547 1 91.25 41 GLN B CA 1
ATOM 1430 C C . GLN B 1 41 ? -6.531 17.031 4.352 1 91.25 41 GLN B C 1
ATOM 1432 O O . GLN B 1 41 ? -6.285 18.078 3.73 1 91.25 41 GLN B O 1
ATOM 1437 N N . ALA B 1 42 ? -7.422 16.203 4.004 1 92 42 ALA B N 1
ATOM 1438 C CA . ALA B 1 42 ? -8.312 16.531 2.896 1 92 42 ALA B CA 1
ATOM 1439 C C . ALA B 1 42 ? -9.094 17.812 3.176 1 92 42 ALA B C 1
ATOM 1441 O O . ALA B 1 42 ? -9.297 18.625 2.273 1 92 42 ALA B O 1
ATOM 1442 N N . ALA B 1 43 ? -9.578 17.938 4.371 1 93.69 43 ALA B N 1
ATOM 1443 C CA . ALA B 1 43 ? -10.312 19.141 4.746 1 93.69 43 ALA B CA 1
ATOM 1444 C C . ALA B 1 43 ? -9.445 20.375 4.582 1 93.69 43 ALA B C 1
ATOM 1446 O O . ALA B 1 43 ? -9.922 21.422 4.137 1 93.69 43 ALA B O 1
ATOM 1447 N N . LEU B 1 44 ? -8.195 20.297 4.926 1 90.94 44 LEU B N 1
ATOM 1448 C CA . LEU B 1 44 ? -7.273 21.422 4.836 1 90.94 44 LEU B CA 1
ATOM 1449 C C . LEU B 1 44 ? -6.965 21.766 3.381 1 90.94 44 LEU B C 1
ATOM 1451 O O . LEU B 1 44 ? -6.598 22.891 3.066 1 90.94 44 LEU B O 1
ATOM 1455 N N . ALA B 1 45 ? -7.086 20.766 2.559 1 85.81 45 ALA B N 1
ATOM 1456 C CA . ALA B 1 45 ? -6.734 20.938 1.151 1 85.81 45 ALA B CA 1
ATOM 1457 C C . ALA B 1 45 ? -7.871 21.594 0.378 1 85.81 45 ALA B C 1
ATOM 1459 O O . ALA B 1 45 ? -7.672 22.094 -0.731 1 85.81 45 ALA B O 1
ATOM 1460 N N . VAL B 1 46 ? -9.039 21.375 0.897 1 77.12 46 VAL B N 1
ATOM 1461 C CA . VAL B 1 46 ? -10.203 21.922 0.217 1 77.12 46 VAL B CA 1
ATOM 1462 C C . VAL B 1 46 ? -10.414 23.375 0.65 1 77.12 46 VAL B C 1
ATOM 1464 O O . VAL B 1 46 ? -10.586 23.656 1.839 1 77.12 46 VAL B O 1
ATOM 1467 N N . GLU B 1 47 ? -9.977 24.328 -0.11 1 66.94 47 GLU B N 1
ATOM 1468 C CA . GLU B 1 47 ? -10.25 25.734 0.181 1 66.94 47 GLU B CA 1
ATOM 1469 C C . GLU B 1 47 ? -11.477 26.219 -0.574 1 66.94 47 GLU B C 1
ATOM 1471 O O . GLU B 1 47 ? -11.719 25.812 -1.713 1 66.94 47 GLU B O 1
ATOM 1476 N N . PRO B 1 48 ? -12.289 27.281 0.07 1 64.88 48 PRO B N 1
ATOM 1477 C CA . PRO B 1 48 ? -12.18 27.828 1.424 1 64.88 48 PRO B CA 1
ATOM 1478 C C . PRO B 1 48 ? -12.805 26.938 2.48 1 64.88 48 PRO B C 1
ATOM 1480 O O . PRO B 1 48 ? -12.516 27.062 3.672 1 64.88 48 PRO B O 1
ATOM 1483 N N . ALA B 1 49 ? -13.836 26 2.102 1 73.12 49 ALA B N 1
ATOM 1484 C CA . ALA B 1 49 ? -14.539 25.172 3.076 1 73.12 49 ALA B CA 1
ATOM 1485 C C . ALA B 1 49 ? -14.867 23.797 2.492 1 73.12 49 ALA B C 1
ATOM 1487 O O . ALA B 1 49 ? -15.031 23.656 1.278 1 73.12 49 ALA B O 1
ATOM 1488 N N . ALA B 1 50 ? -14.758 22.812 3.277 1 88.75 50 ALA B N 1
ATOM 1489 C CA . ALA B 1 50 ? -15.047 21.453 2.832 1 88.75 50 ALA B CA 1
ATOM 1490 C C . ALA B 1 50 ? -16.25 20.875 3.572 1 88.75 50 ALA B C 1
ATOM 1492 O O . ALA B 1 50 ? -16.359 21.016 4.793 1 88.75 50 ALA B O 1
ATOM 1493 N N . THR B 1 51 ? -17.25 20.438 2.799 1 93.56 51 THR B N 1
ATOM 1494 C CA . THR B 1 51 ? -18.312 19.625 3.4 1 93.56 51 THR B CA 1
ATOM 1495 C C . THR B 1 51 ? -17.875 18.172 3.51 1 93.56 51 THR B C 1
ATOM 1497 O O . THR B 1 51 ? -16.891 17.75 2.883 1 93.56 51 THR B O 1
ATOM 1500 N N . VAL B 1 52 ? -18.594 17.438 4.309 1 94.25 52 VAL B N 1
ATOM 1501 C CA . VAL B 1 52 ? -18.297 16 4.453 1 94.25 52 VAL B CA 1
ATOM 1502 C C . VAL B 1 52 ? -18.406 15.32 3.094 1 94.25 52 VAL B C 1
ATOM 1504 O O . VAL B 1 52 ? -17.547 14.523 2.723 1 94.25 52 VAL B O 1
ATOM 1507 N N . PRO B 1 53 ? -19.438 15.688 2.291 1 92.88 53 PRO B N 1
ATOM 1508 C CA . PRO B 1 53 ? -19.5 15.102 0.953 1 92.88 53 PRO B CA 1
ATOM 1509 C C . PRO B 1 53 ? -18.297 15.469 0.089 1 92.88 53 PRO B C 1
ATOM 1511 O O . PRO B 1 53 ? -17.781 14.625 -0.657 1 92.88 53 PRO B O 1
ATOM 1514 N N . ASP B 1 54 ? -17.766 16.656 0.181 1 92.25 54 ASP B N 1
ATOM 1515 C CA . ASP B 1 54 ? -16.578 17.078 -0.555 1 92.25 54 ASP B CA 1
ATOM 1516 C C . ASP B 1 54 ? -15.352 16.25 -0.16 1 92.25 54 ASP B C 1
ATOM 1518 O O . ASP B 1 54 ? -14.594 15.82 -1.021 1 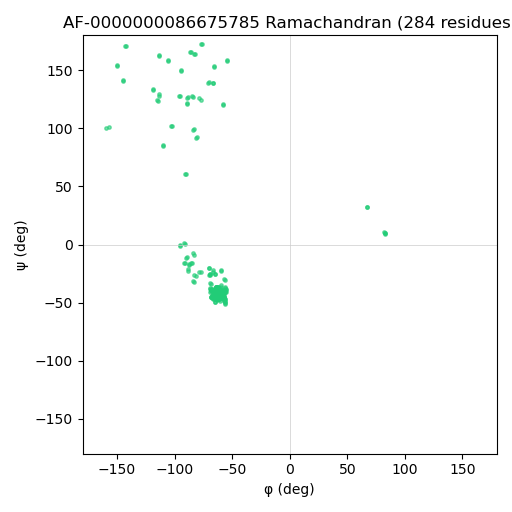92.25 54 ASP B O 1
ATOM 1522 N N . ILE B 1 55 ? -15.203 16.078 1.101 1 94.5 55 ILE B N 1
ATOM 1523 C CA . ILE B 1 55 ? -14.07 15.328 1.637 1 94.5 55 ILE B CA 1
ATOM 1524 C C . ILE B 1 55 ? -14.156 13.883 1.17 1 94.5 55 ILE B C 1
ATOM 1526 O O . ILE B 1 55 ? -13.156 13.305 0.732 1 94.5 55 ILE B O 1
ATOM 1530 N N . ALA B 1 56 ? -15.352 13.312 1.278 1 94 56 ALA B N 1
ATOM 1531 C CA . ALA B 1 56 ? -15.562 11.93 0.862 1 94 56 ALA B CA 1
ATOM 1532 C C . ALA B 1 56 ? -15.195 11.734 -0.607 1 94 56 ALA B C 1
ATOM 1534 O O . ALA B 1 56 ? -14.5 10.781 -0.961 1 94 56 ALA B O 1
ATOM 1535 N N . ARG B 1 57 ? -15.609 12.656 -1.46 1 90.31 57 ARG B N 1
ATOM 1536 C CA . ARG B 1 57 ? -15.32 12.609 -2.891 1 90.31 57 ARG B CA 1
ATOM 1537 C C . ARG B 1 57 ? -13.82 12.68 -3.148 1 90.31 57 ARG B C 1
ATOM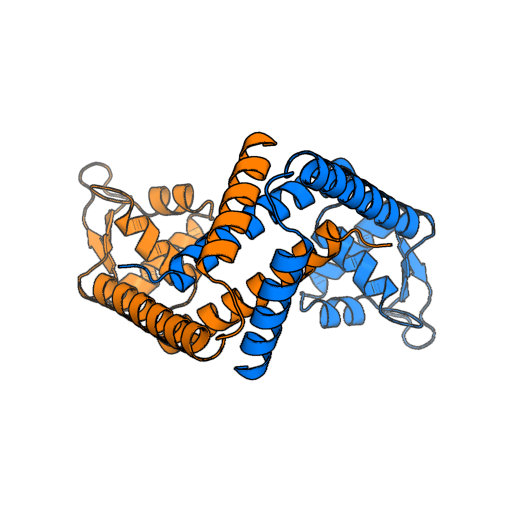 1539 O O . ARG B 1 57 ? -13.281 11.906 -3.941 1 90.31 57 ARG B O 1
ATOM 1546 N N . ARG B 1 58 ? -13.18 13.578 -2.48 1 87.94 58 ARG B N 1
ATOM 1547 C CA . ARG B 1 58 ? -11.742 13.766 -2.658 1 87.94 58 ARG B CA 1
ATOM 1548 C C . ARG B 1 58 ? -10.977 12.516 -2.252 1 87.94 58 ARG B C 1
ATOM 1550 O O . ARG B 1 58 ? -9.969 12.172 -2.871 1 87.94 58 ARG B O 1
ATOM 1557 N N . LEU B 1 59 ? -11.445 11.844 -1.22 1 88.19 59 LEU B N 1
ATOM 1558 C CA . LEU B 1 59 ? -10.742 10.688 -0.675 1 88.19 59 LEU B CA 1
ATOM 1559 C C . LEU B 1 59 ? -11.195 9.398 -1.359 1 88.19 59 LEU B C 1
ATOM 1561 O O . LEU B 1 59 ? -10.57 8.352 -1.192 1 88.19 59 LEU B O 1
ATOM 1565 N N . GLY B 1 60 ? -12.273 9.539 -2.119 1 88.62 60 GLY B N 1
ATOM 1566 C CA . GLY B 1 60 ? -12.828 8.328 -2.709 1 88.62 60 GLY B CA 1
ATOM 1567 C C . GLY B 1 60 ? -13.414 7.375 -1.683 1 88.62 60 GLY B C 1
ATOM 1568 O O . GLY B 1 60 ? -13.289 6.156 -1.816 1 88.62 60 GLY B O 1
ATOM 1569 N N . LEU B 1 61 ? -13.945 7.836 -0.649 1 88.62 61 LEU B N 1
ATOM 1570 C CA . LEU B 1 61 ? -14.539 7.047 0.428 1 88.62 61 LEU B CA 1
ATOM 1571 C C . LEU B 1 61 ? -16.047 7.262 0.499 1 88.62 61 LEU B C 1
ATOM 1573 O O . LEU B 1 61 ? -16.562 8.234 -0.055 1 88.62 61 LEU B O 1
ATOM 1577 N N . HIS B 1 62 ? -16.672 6.336 1.183 1 91.5 62 HIS B N 1
ATOM 1578 C CA . HIS B 1 62 ? -18.109 6.473 1.402 1 91.5 62 HIS B CA 1
ATOM 1579 C C . HIS B 1 62 ? -18.422 7.605 2.377 1 91.5 62 HIS B C 1
ATOM 1581 O O . HIS B 1 62 ? -17.75 7.742 3.402 1 91.5 62 HIS B O 1
ATOM 1587 N N . ARG B 1 63 ? -19.469 8.336 2.037 1 94.06 63 ARG B N 1
ATOM 1588 C CA . ARG B 1 63 ? -19.875 9.5 2.82 1 94.06 63 ARG B CA 1
ATOM 1589 C C . ARG B 1 63 ? -20.156 9.117 4.266 1 94.06 63 ARG B C 1
ATOM 1591 O O . ARG B 1 63 ? -19.781 9.836 5.191 1 94.06 63 ARG B O 1
ATOM 1598 N N . GLN B 1 64 ? -20.797 8.055 4.426 1 95.25 64 GLN B N 1
ATOM 1599 C CA . GLN B 1 64 ? -21.172 7.633 5.77 1 95.25 64 GLN B CA 1
ATOM 1600 C C . GLN B 1 64 ? -19.938 7.41 6.641 1 95.25 64 GLN B C 1
ATOM 1602 O O . GLN B 1 64 ? -19.922 7.766 7.82 1 95.25 64 GLN B O 1
ATOM 1607 N N . GLY B 1 65 ? -18.906 6.809 6.145 1 95.62 65 GLY B N 1
ATOM 1608 C CA . GLY B 1 65 ? -17.656 6.594 6.863 1 95.62 65 GLY B CA 1
ATOM 1609 C C . GLY B 1 65 ? -16.938 7.883 7.207 1 95.62 65 GLY B C 1
ATOM 1610 O O . GLY B 1 65 ? -16.453 8.047 8.328 1 95.62 65 GLY B O 1
ATOM 1611 N N . VAL B 1 66 ? -16.891 8.703 6.219 1 96.06 66 VAL B N 1
ATOM 1612 C CA . VAL B 1 66 ? -16.25 9.992 6.43 1 96.06 66 VAL B CA 1
ATOM 1613 C C . VAL B 1 66 ? -17.031 10.805 7.461 1 96.06 66 VAL B C 1
ATOM 1615 O O . VAL B 1 66 ? -16.438 11.484 8.305 1 96.06 66 VAL B O 1
ATOM 1618 N N . GLN B 1 67 ? -18.344 10.727 7.438 1 97.31 67 GLN B N 1
ATOM 1619 C CA . GLN B 1 67 ? -19.172 11.422 8.422 1 97.31 67 GLN B CA 1
ATOM 1620 C C . GLN B 1 67 ? -18.859 10.945 9.836 1 97.31 67 GLN B C 1
ATOM 1622 O O . GLN B 1 67 ? -18.734 11.758 10.758 1 97.31 67 GLN B O 1
ATOM 1627 N N . ARG B 1 68 ? -18.828 9.719 9.961 1 96.94 68 ARG B N 1
ATOM 1628 C CA . ARG B 1 68 ? -18.516 9.148 11.266 1 96.94 68 ARG B CA 1
ATOM 1629 C C . ARG B 1 68 ? -17.188 9.656 11.789 1 96.94 68 ARG B C 1
ATOM 1631 O O . ARG B 1 68 ? -17.078 10.047 12.953 1 96.94 68 ARG B O 1
ATOM 1638 N N . ILE B 1 69 ? -16.188 9.617 11 1 96.25 69 ILE B N 1
ATOM 1639 C CA . ILE B 1 69 ? -14.852 10.07 11.359 1 96.25 69 ILE B CA 1
ATOM 1640 C C . ILE B 1 69 ? -14.883 11.555 11.703 1 96.25 69 ILE B C 1
ATOM 1642 O O . ILE B 1 69 ? -14.305 11.984 12.711 1 96.25 69 ILE B O 1
ATOM 1646 N N . ALA B 1 70 ? -15.523 12.305 10.867 1 96.62 70 ALA B N 1
ATOM 1647 C CA . ALA B 1 70 ? -15.656 13.742 11.117 1 96.62 70 ALA B CA 1
ATOM 1648 C C . ALA B 1 70 ? -16.312 14.008 12.469 1 96.62 70 ALA B C 1
ATOM 1650 O O . ALA B 1 70 ? -15.836 14.844 13.234 1 96.62 70 ALA B O 1
ATOM 1651 N N . ASP B 1 71 ? -17.406 13.32 12.719 1 97.44 71 ASP B N 1
ATOM 1652 C CA . ASP B 1 71 ? -18.109 13.484 13.992 1 97.44 71 ASP B CA 1
ATOM 1653 C C . ASP B 1 71 ? -17.172 13.188 15.172 1 97.44 71 ASP B C 1
ATOM 1655 O O . ASP B 1 71 ? -17.203 13.891 16.188 1 97.44 71 ASP B O 1
ATOM 1659 N N . GLU B 1 72 ? -16.375 12.164 15.078 1 96.62 72 GLU B N 1
ATOM 1660 C CA . GLU B 1 72 ? -15.414 11.812 16.109 1 96.62 72 GLU B CA 1
ATOM 1661 C C . GLU B 1 72 ? -14.367 12.906 16.297 1 96.62 72 GLU B C 1
ATOM 1663 O O . GLU B 1 72 ? -14.016 13.242 17.438 1 96.62 72 GLU B O 1
ATOM 1668 N N . LEU B 1 73 ? -13.844 13.414 15.219 1 96.25 73 LEU B N 1
ATOM 1669 C CA . LEU B 1 73 ? -12.844 14.484 15.258 1 96.25 73 LEU B CA 1
ATOM 1670 C C . LEU B 1 73 ? -13.406 15.734 15.93 1 96.25 73 LEU B C 1
ATOM 1672 O O . LEU B 1 73 ? -12.703 16.406 16.672 1 96.25 73 LEU B O 1
ATOM 1676 N N . VAL B 1 74 ? -14.688 16.016 15.664 1 97.12 74 VAL B N 1
ATOM 1677 C CA . VAL B 1 74 ? -15.344 17.172 16.266 1 97.12 74 VAL B CA 1
ATOM 1678 C C . VAL B 1 74 ? -15.5 16.938 17.781 1 97.12 74 VAL B C 1
ATOM 1680 O O . VAL B 1 74 ? -15.227 17.828 18.578 1 97.12 74 VAL B O 1
ATOM 1683 N N . THR B 1 75 ? -15.938 15.75 18.078 1 97.25 75 THR B N 1
ATOM 1684 C CA . THR B 1 75 ? -16.078 15.398 19.484 1 97.25 75 THR B CA 1
ATOM 1685 C C . THR B 1 75 ? -14.766 15.578 20.234 1 97.25 75 THR B C 1
ATOM 1687 O O . THR B 1 75 ? -14.758 16 21.391 1 97.25 75 THR B O 1
ATOM 1690 N N . GLU B 1 76 ? -13.617 15.398 19.578 1 95.69 76 GLU B N 1
ATOM 1691 C CA . GLU B 1 76 ? -12.297 15.445 20.203 1 95.69 76 GLU B CA 1
ATOM 1692 C C . GLU B 1 76 ? -11.68 16.828 20.062 1 95.69 76 GLU B C 1
ATOM 1694 O O . GLU B 1 76 ? -10.547 17.062 20.516 1 95.69 76 GLU B O 1
ATOM 1699 N N . GLY B 1 77 ? -12.414 17.719 19.406 1 96.5 77 GLY B N 1
ATOM 1700 C CA . GLY B 1 77 ? -11.953 19.094 19.281 1 96.5 77 GLY B CA 1
ATOM 1701 C C . GLY B 1 77 ? -10.953 19.297 18.172 1 96.5 77 GLY B C 1
ATOM 1702 O O . GLY B 1 77 ? -10.312 20.344 18.094 1 96.5 77 GLY B O 1
ATOM 1703 N N . LEU B 1 78 ? -10.734 18.359 17.297 1 95.81 78 LEU B N 1
ATOM 1704 C CA . LEU B 1 78 ? -9.789 18.438 16.188 1 95.81 78 LEU B CA 1
ATOM 1705 C C . LEU B 1 78 ? -10.438 19.062 14.953 1 95.81 78 LEU B C 1
ATOM 1707 O O . LEU B 1 78 ? -9.742 19.5 14.031 1 95.81 78 LEU B O 1
ATOM 1711 N N . GLY B 1 79 ? -11.711 19.062 14.984 1 95.69 79 GLY B N 1
ATOM 1712 C CA . GLY B 1 79 ? -12.531 19.719 13.977 1 95.69 79 GLY B CA 1
ATOM 1713 C C . GLY B 1 79 ? -13.773 20.375 14.562 1 95.69 79 GLY B C 1
ATOM 1714 O O . GLY B 1 79 ? -14.062 20.219 15.75 1 95.69 79 GLY B O 1
ATOM 1715 N N . ARG B 1 80 ? -14.43 21.125 13.742 1 96.31 80 ARG B N 1
ATOM 1716 C CA . ARG B 1 80 ? -15.727 21.703 14.094 1 96.31 80 ARG B CA 1
ATOM 1717 C C . ARG B 1 80 ? -16.594 21.875 12.859 1 96.31 80 ARG B C 1
ATOM 1719 O O . ARG B 1 80 ? -16.094 21.938 11.734 1 96.31 80 ARG B O 1
ATOM 1726 N N . TYR B 1 81 ? -17.875 21.844 13.156 1 95.31 81 TYR B N 1
ATOM 1727 C CA . TYR B 1 81 ? -18.812 22.156 12.086 1 95.31 81 TYR B CA 1
ATOM 1728 C C . TYR B 1 81 ? -19.219 23.641 12.125 1 95.31 81 TYR B C 1
ATOM 1730 O O . TYR B 1 81 ? -19.516 24.172 13.188 1 95.31 81 TYR B O 1
ATOM 1738 N N . ASP B 1 82 ? -19.062 24.219 11.023 1 94.38 82 ASP B N 1
ATOM 1739 C CA . ASP B 1 82 ? -19.594 25.562 10.844 1 94.38 82 ASP B CA 1
ATOM 1740 C C . ASP B 1 82 ? -20.844 25.547 9.961 1 94.38 82 ASP B C 1
ATOM 1742 O O . ASP B 1 82 ? -21.047 24.625 9.188 1 94.38 82 ASP B O 1
ATOM 1746 N N . ASP B 1 83 ? -21.625 26.609 10.117 1 91.75 83 ASP B N 1
ATOM 1747 C CA . ASP B 1 83 ? -22.797 26.734 9.266 1 91.75 83 ASP B CA 1
ATOM 1748 C C . ASP B 1 83 ? -22.406 26.938 7.805 1 91.75 83 ASP B C 1
ATOM 1750 O O . ASP B 1 83 ? -21.406 27.609 7.516 1 91.75 83 ASP B O 1
ATOM 1754 N N . ASN B 1 84 ? -23.109 26.297 6.93 1 88.06 84 ASN B N 1
ATOM 1755 C CA . ASN B 1 84 ? -22.969 26.453 5.484 1 88.06 84 ASN B CA 1
ATOM 1756 C C . ASN B 1 84 ? -24.094 27.312 4.914 1 88.06 84 ASN B C 1
ATOM 1758 O O . ASN B 1 84 ? -25.234 26.859 4.812 1 88.06 84 ASN B O 1
ATOM 1762 N N . PRO B 1 85 ? -23.828 28.5 4.645 1 84.44 85 PRO B N 1
ATOM 1763 C CA . PRO B 1 85 ? -24.891 29.375 4.148 1 84.44 85 PRO B CA 1
ATOM 1764 C C . PRO B 1 85 ? -25.516 28.875 2.852 1 84.44 85 PRO B C 1
ATOM 1766 O O . PRO B 1 85 ? -26.672 29.188 2.555 1 84.44 85 PRO B O 1
ATOM 1769 N N . ARG B 1 86 ? -24.797 28.078 2.18 1 84 86 ARG B N 1
ATOM 1770 C CA . ARG B 1 86 ? -25.266 27.609 0.878 1 84 86 ARG B CA 1
ATOM 1771 C C . ARG B 1 86 ? -26.109 26.344 1.019 1 84 86 ARG B C 1
ATOM 1773 O O . ARG B 1 86 ? -26.844 25.984 0.096 1 84 86 ARG B O 1
ATOM 1780 N N . HIS B 1 87 ? -25.938 25.703 2.049 1 82.94 87 HIS B N 1
ATOM 1781 C CA . HIS B 1 87 ? -26.641 24.438 2.271 1 82.94 87 HIS B CA 1
ATOM 1782 C C . HIS B 1 87 ? -26.672 24.094 3.754 1 82.94 87 HIS B C 1
ATOM 1784 O O . HIS B 1 87 ? -25.781 23.406 4.254 1 82.94 87 HIS B O 1
ATOM 1790 N N . ARG B 1 88 ? -27.859 24.391 4.383 1 84.25 88 ARG B N 1
ATOM 1791 C CA . ARG B 1 88 ? -27.953 24.328 5.836 1 84.25 88 ARG B CA 1
ATOM 1792 C C . ARG B 1 88 ? -27.797 22.891 6.324 1 84.25 88 ARG B C 1
ATOM 1794 O O . ARG B 1 88 ? -27.344 22.656 7.445 1 84.25 88 ARG B O 1
ATOM 1801 N N . VAL B 1 89 ? -28.078 21.984 5.465 1 84.06 89 VAL B N 1
ATOM 1802 C CA . VAL B 1 89 ? -28.047 20.594 5.918 1 84.06 89 VAL B CA 1
ATOM 1803 C C . VAL B 1 89 ? -26.656 20 5.707 1 84.06 89 VAL B C 1
ATOM 1805 O O . VAL B 1 89 ? -26.312 18.984 6.301 1 84.06 89 VAL B O 1
ATOM 1808 N N . SER B 1 90 ? -25.797 20.594 4.926 1 89.25 90 SER B N 1
ATOM 1809 C CA . SER B 1 90 ? -24.422 20.156 4.703 1 89.25 90 SER B CA 1
ATOM 1810 C C . SER B 1 90 ? -23.438 21.141 5.336 1 89.25 90 SER B C 1
ATOM 1812 O O . SER B 1 90 ? -22.953 22.062 4.676 1 89.25 90 SER B O 1
ATOM 1814 N N . LYS B 1 91 ? -23.188 20.938 6.578 1 92.5 91 LYS B N 1
ATOM 1815 C CA . LYS B 1 91 ? -22.312 21.812 7.344 1 92.5 91 LYS B CA 1
ATOM 1816 C C . LYS B 1 91 ? -20.875 21.75 6.836 1 92.5 91 LYS B C 1
ATOM 1818 O O . LYS B 1 91 ? -20.5 20.781 6.168 1 92.5 91 LYS B O 1
ATOM 1823 N N . LEU B 1 92 ? -20.172 22.844 7.059 1 94.94 92 LEU B N 1
ATOM 1824 C CA . LEU B 1 92 ? -18.766 22.891 6.695 1 94.94 92 LEU B CA 1
ATOM 1825 C C . LEU B 1 92 ? -17.891 22.297 7.797 1 94.94 92 LEU B C 1
ATOM 1827 O O . LEU B 1 92 ? -18.047 22.656 8.969 1 94.94 92 LEU B O 1
ATOM 1831 N N . PHE B 1 93 ? -17.078 21.391 7.426 1 96.31 93 PHE B N 1
ATOM 1832 C CA . PHE B 1 93 ? -16.109 20.828 8.359 1 96.31 93 PHE B CA 1
ATOM 1833 C C . PHE B 1 93 ? -14.812 21.641 8.32 1 96.31 93 PHE B C 1
ATOM 1835 O O . PHE B 1 93 ? -14.164 21.734 7.281 1 96.31 93 PHE B O 1
ATOM 1842 N N . VAL B 1 94 ? -14.414 22.188 9.461 1 94.75 94 VAL B N 1
ATOM 1843 C CA . VAL B 1 94 ? -13.219 23.016 9.586 1 94.75 94 VAL B CA 1
ATOM 1844 C C . VAL B 1 94 ? -12.242 22.359 10.562 1 94.75 94 VAL B C 1
ATOM 1846 O O . VAL B 1 94 ? -12.641 21.891 11.625 1 94.75 94 VAL B O 1
ATOM 1849 N N . VAL B 1 95 ? -10.992 22.312 10.102 1 95.44 95 VAL B N 1
ATOM 1850 C CA . VAL B 1 95 ? -9.953 21.812 10.992 1 95.44 95 VAL B CA 1
ATOM 1851 C C . VAL B 1 95 ? -9.578 22.875 12.016 1 95.44 95 VAL B C 1
ATOM 1853 O O . VAL B 1 95 ? -9.258 24.016 11.641 1 95.44 95 VAL B O 1
ATOM 1856 N N . THR B 1 96 ? -9.664 22.562 13.32 1 95.38 96 THR B N 1
ATOM 1857 C CA . THR B 1 96 ? -9.336 23.516 14.375 1 95.38 96 THR B CA 1
ATOM 1858 C C . THR B 1 96 ? -7.824 23.672 14.508 1 95.38 96 THR B C 1
ATOM 1860 O O . THR B 1 96 ? -7.059 22.953 13.867 1 95.38 96 THR B O 1
ATOM 1863 N N . ASP B 1 97 ? -7.402 24.656 15.352 1 95.69 97 ASP B N 1
ATOM 1864 C CA . ASP B 1 97 ? -5.988 24.812 15.664 1 95.69 97 ASP B CA 1
ATOM 1865 C C . ASP B 1 97 ? -5.418 23.562 16.312 1 95.69 97 ASP B C 1
ATOM 1867 O O . ASP B 1 97 ? -4.27 23.188 16.047 1 95.69 97 ASP B O 1
ATOM 1871 N N . ARG B 1 98 ? -6.238 22.922 17.094 1 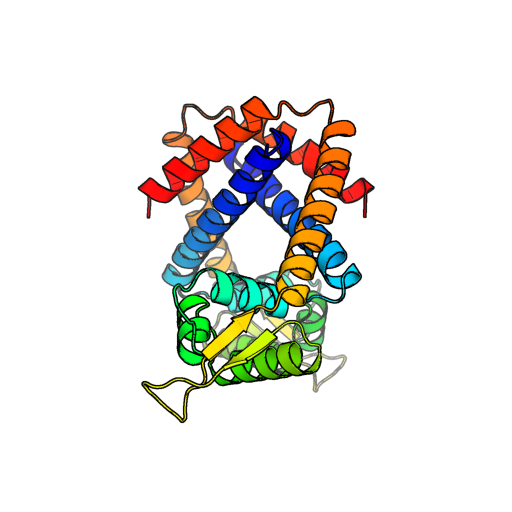94.81 98 ARG B N 1
ATOM 1872 C CA . ARG B 1 98 ? -5.828 21.672 17.719 1 94.81 98 ARG B CA 1
ATOM 1873 C C . ARG B 1 98 ? -5.645 20.578 16.672 1 94.81 98 ARG B C 1
ATOM 1875 O O . ARG B 1 98 ? -4.715 19.766 16.766 1 94.81 98 ARG B O 1
ATOM 1882 N N . GLY B 1 99 ? -6.531 20.562 15.711 1 93.88 99 GLY B N 1
ATOM 1883 C CA . GLY B 1 99 ? -6.418 19.609 14.609 1 93.88 99 GLY B CA 1
ATOM 1884 C C . GLY B 1 99 ? -5.172 19.828 13.766 1 93.88 99 GLY B C 1
ATOM 1885 O O . GLY B 1 99 ? -4.484 18.859 13.422 1 93.88 99 GLY B O 1
ATOM 1886 N N . ARG B 1 100 ? -4.879 21.078 13.5 1 93.69 100 ARG B N 1
ATOM 1887 C CA . ARG B 1 100 ? -3.678 21.422 12.742 1 93.69 100 ARG B CA 1
ATOM 1888 C C . ARG B 1 100 ? -2.42 21.047 13.508 1 93.69 100 ARG B C 1
ATOM 1890 O O . ARG B 1 100 ? -1.467 20.516 12.93 1 93.69 100 ARG B O 1
ATOM 1897 N N . ALA B 1 101 ? -2.451 21.297 14.805 1 92.94 101 ALA B N 1
ATOM 1898 C CA . ALA B 1 101 ? -1.312 20.953 15.656 1 92.94 101 ALA B CA 1
ATOM 1899 C C . ALA B 1 101 ? -1.081 19.453 15.703 1 92.94 101 ALA B C 1
ATOM 1901 O O . ALA B 1 101 ? 0.062 18.984 15.695 1 92.94 101 ALA B O 1
ATOM 1902 N N . ALA B 1 102 ? -2.152 18.766 15.773 1 90.44 102 ALA B N 1
ATOM 1903 C CA . ALA B 1 102 ? -2.055 17.297 15.797 1 90.44 102 ALA B CA 1
ATOM 1904 C C . ALA B 1 102 ? -1.422 16.766 14.516 1 90.44 102 ALA B C 1
ATOM 1906 O O . ALA B 1 102 ? -0.553 15.898 14.562 1 90.44 102 ALA B O 1
ATOM 1907 N N . LEU B 1 103 ? -1.812 17.297 13.383 1 89 103 LEU B N 1
ATOM 1908 C CA . LEU B 1 103 ? -1.236 16.906 12.102 1 89 103 LEU B CA 1
ATOM 1909 C C . LEU B 1 103 ? 0.241 17.266 12.031 1 89 103 LEU B C 1
ATOM 1911 O O . LEU B 1 103 ? 1.062 16.484 11.555 1 89 103 LEU B O 1
ATOM 1915 N N . ALA B 1 104 ? 0.539 18.422 12.531 1 89.75 104 ALA B N 1
ATOM 1916 C CA . ALA B 1 104 ? 1.923 18.891 12.508 1 89.75 104 ALA B CA 1
ATOM 1917 C C . ALA B 1 104 ? 2.814 18.016 13.375 1 89.75 104 ALA B C 1
ATOM 1919 O O . ALA B 1 104 ? 3.963 17.734 13.023 1 89.75 104 ALA B O 1
ATOM 1920 N N . ALA B 1 105 ? 2.275 17.578 14.523 1 89.38 105 ALA B N 1
ATOM 1921 C CA . ALA B 1 105 ? 3.031 16.734 15.438 1 89.38 105 ALA B CA 1
ATOM 1922 C C . ALA B 1 105 ? 3.365 15.391 14.781 1 89.38 105 ALA B C 1
ATOM 1924 O O . ALA B 1 105 ? 4.477 14.875 14.938 1 89.38 105 ALA B O 1
ATOM 1925 N N . ILE B 1 106 ? 2.471 14.852 14.078 1 86.56 106 ILE B N 1
ATOM 1926 C CA . ILE B 1 106 ? 2.689 13.594 13.367 1 86.56 106 ILE B CA 1
ATOM 1927 C C . ILE B 1 106 ? 3.783 13.781 12.32 1 86.56 106 ILE B C 1
ATOM 1929 O O . ILE B 1 106 ? 4.668 12.93 12.18 1 86.56 106 ILE B O 1
ATOM 1933 N N . GLY B 1 107 ? 3.707 14.875 11.578 1 86.75 107 GLY B N 1
ATOM 1934 C CA . GLY B 1 107 ? 4.723 15.195 10.586 1 86.75 107 GLY B CA 1
ATOM 1935 C C . GLY B 1 107 ? 6.117 15.312 11.18 1 86.75 107 GLY B C 1
ATOM 1936 O O . GLY B 1 107 ? 7.086 14.828 10.594 1 86.75 107 GLY B O 1
ATOM 1937 N N . ARG B 1 108 ? 6.176 15.938 12.32 1 88.69 108 ARG B N 1
ATOM 1938 C CA . ARG B 1 108 ? 7.461 16.109 12.992 1 88.69 108 ARG B CA 1
ATOM 1939 C C . ARG B 1 108 ? 8.023 14.766 13.453 1 88.69 108 ARG B C 1
ATOM 1941 O O . ARG B 1 108 ? 9.219 14.516 13.328 1 88.69 108 ARG B O 1
ATOM 1948 N N . GLU B 1 109 ? 7.145 13.961 14.016 1 89 109 GLU B N 1
ATOM 1949 C CA . GLU B 1 109 ? 7.582 12.641 14.461 1 89 109 GLU B CA 1
ATOM 1950 C C . GLU B 1 109 ? 8.055 11.789 13.289 1 89 109 GLU B C 1
ATOM 1952 O O . GLU B 1 109 ? 9.039 11.055 13.406 1 89 109 GLU B O 1
ATOM 1957 N N . HIS B 1 110 ? 7.359 11.93 12.219 1 87.69 110 HIS B N 1
ATOM 1958 C CA . HIS B 1 110 ? 7.762 11.219 11.016 1 87.69 110 HIS B CA 1
ATOM 1959 C C . HIS B 1 110 ? 9.125 11.695 10.523 1 87.69 110 HIS B C 1
ATOM 1961 O O . HIS B 1 110 ? 9.992 10.883 10.195 1 87.69 110 HIS B O 1
ATOM 1967 N N . ALA B 1 111 ? 9.32 12.969 10.469 1 88.62 111 ALA B N 1
ATOM 1968 C CA . ALA B 1 111 ? 10.594 13.539 10.023 1 88.62 111 ALA B CA 1
ATOM 1969 C C . ALA B 1 111 ? 11.742 13.086 10.922 1 88.62 111 ALA B C 1
ATOM 1971 O O . ALA B 1 111 ? 12.82 12.758 10.43 1 88.62 111 ALA B O 1
ATOM 1972 N N . SER B 1 112 ? 11.438 13.094 12.164 1 91.19 112 SER B N 1
ATOM 1973 C CA . SER B 1 112 ? 12.453 12.648 13.125 1 91.19 112 SER B CA 1
ATOM 1974 C C . SER B 1 112 ? 12.797 11.18 12.914 1 91.19 112 SER B C 1
ATOM 1976 O O . SER B 1 112 ? 13.969 10.797 13 1 91.19 112 SER B O 1
ATOM 1978 N N . TRP B 1 113 ? 11.812 10.391 12.711 1 91.5 113 TRP B N 1
ATOM 1979 C CA . TRP B 1 113 ? 12.008 8.969 12.453 1 91.5 113 TRP B CA 1
ATOM 1980 C C . TRP B 1 113 ? 12.852 8.75 11.203 1 91.5 113 TRP B C 1
ATOM 1982 O O . TRP B 1 113 ? 13.781 7.941 11.211 1 91.5 113 TRP B O 1
ATOM 1992 N N . ILE B 1 114 ? 12.641 9.508 10.141 1 92.31 114 ILE B N 1
ATOM 1993 C CA . ILE B 1 114 ? 13.383 9.406 8.891 1 92.31 114 ILE B CA 1
ATOM 1994 C C . ILE B 1 114 ? 14.82 9.883 9.109 1 92.31 114 ILE B C 1
ATOM 1996 O O . ILE B 1 114 ? 15.758 9.289 8.578 1 92.31 114 ILE B O 1
ATOM 2000 N N . ASP B 1 115 ? 14.945 10.914 9.852 1 92.25 115 ASP B N 1
ATOM 2001 C CA . ASP B 1 115 ? 16.281 11.391 10.195 1 92.25 115 ASP B CA 1
ATOM 2002 C C . ASP B 1 115 ? 17.109 10.281 10.852 1 92.25 115 ASP B C 1
ATOM 2004 O O . ASP B 1 115 ? 18.297 10.148 10.586 1 92.25 115 ASP B O 1
ATOM 2008 N N . GLY B 1 116 ? 16.438 9.523 11.727 1 92.69 116 GLY B N 1
ATOM 2009 C CA . GLY B 1 116 ? 17.094 8.383 12.352 1 92.69 116 GLY B CA 1
ATOM 2010 C C . GLY B 1 116 ? 17.531 7.328 11.352 1 92.69 116 GLY B C 1
ATOM 2011 O O . GLY B 1 116 ? 18.625 6.785 11.453 1 92.69 116 GLY B O 1
ATOM 2012 N N . ILE B 1 117 ? 16.719 7.078 10.375 1 93.44 117 ILE B N 1
ATOM 2013 C CA . ILE B 1 117 ? 17.047 6.125 9.32 1 93.44 117 ILE B CA 1
ATOM 2014 C C . ILE B 1 117 ? 18.234 6.641 8.516 1 93.44 117 ILE B C 1
ATOM 2016 O O . ILE B 1 117 ? 19.172 5.887 8.227 1 93.44 117 ILE B O 1
ATOM 2020 N N . GLU B 1 118 ? 18.172 7.906 8.078 1 93.62 118 GLU B N 1
ATOM 2021 C CA . GLU B 1 118 ? 19.25 8.516 7.309 1 93.62 118 GLU B CA 1
ATOM 2022 C C . GLU B 1 118 ? 20.578 8.43 8.055 1 93.62 118 GLU B C 1
ATOM 2024 O O . GLU B 1 118 ? 21.609 8.125 7.457 1 93.62 118 GLU B O 1
ATOM 2029 N N . ALA B 1 119 ? 20.562 8.609 9.328 1 93.31 119 ALA B N 1
ATOM 2030 C CA . ALA B 1 119 ? 21.75 8.578 10.156 1 93.31 119 ALA B CA 1
ATOM 2031 C C . ALA B 1 119 ? 22.344 7.172 10.234 1 93.31 119 ALA B C 1
ATOM 2033 O O . ALA B 1 119 ? 23.562 7 10.297 1 93.31 119 ALA B O 1
ATOM 2034 N N . GLU B 1 120 ? 21.484 6.184 10.211 1 93.56 120 GLU B N 1
ATOM 2035 C CA . GLU B 1 120 ? 21.906 4.789 10.312 1 93.56 120 GLU B CA 1
ATOM 2036 C C . GLU B 1 120 ? 22.328 4.234 8.953 1 93.56 120 GLU B C 1
ATOM 2038 O O . GLU B 1 120 ? 23.203 3.367 8.875 1 93.56 120 GLU B O 1
ATOM 2043 N N . ALA B 1 121 ? 21.688 4.746 7.918 1 92.75 121 ALA B N 1
ATOM 2044 C CA . ALA B 1 121 ? 21.875 4.203 6.574 1 92.75 121 ALA B CA 1
ATOM 2045 C C . ALA B 1 121 ? 23 4.918 5.848 1 92.75 121 ALA B C 1
ATOM 2047 O O . ALA B 1 121 ? 22.828 5.395 4.723 1 92.75 121 ALA B O 1
ATOM 2048 N N . THR B 1 122 ? 24.156 4.875 6.328 1 92.38 122 THR B N 1
ATOM 2049 C CA . THR B 1 122 ? 25.297 5.598 5.773 1 92.38 122 THR B CA 1
ATOM 2050 C C . THR B 1 122 ? 25.719 4.992 4.441 1 92.38 122 THR B C 1
ATOM 2052 O O . THR B 1 122 ? 26.422 5.637 3.654 1 92.38 122 THR B O 1
ATOM 2055 N N . GLY B 1 123 ? 25.391 3.781 4.109 1 94.19 123 GLY B N 1
ATOM 2056 C CA . GLY B 1 123 ? 25.75 3.109 2.873 1 94.19 123 GLY B CA 1
ATOM 2057 C C . GLY B 1 123 ? 24.812 3.434 1.722 1 94.19 123 GLY B C 1
ATOM 2058 O O . GLY B 1 123 ? 25.109 3.096 0.571 1 94.19 123 GLY B O 1
ATOM 2059 N N . ILE B 1 124 ? 23.766 4.113 2.01 1 96.19 124 ILE B N 1
ATOM 2060 C CA . ILE B 1 124 ? 22.797 4.465 0.973 1 96.19 124 ILE B CA 1
ATOM 2061 C C . ILE B 1 124 ? 23.188 5.805 0.348 1 96.19 124 ILE B C 1
ATOM 2063 O O . ILE B 1 124 ? 23.469 6.77 1.061 1 96.19 124 ILE B O 1
ATOM 2067 N N . ASP B 1 125 ? 23.312 5.828 -0.94 1 95 125 ASP B N 1
ATOM 2068 C CA . ASP B 1 125 ? 23.422 7.082 -1.68 1 95 125 ASP B CA 1
ATOM 2069 C C . ASP B 1 125 ? 22.047 7.719 -1.899 1 95 125 ASP B C 1
ATOM 2071 O O . ASP B 1 125 ? 21.406 7.484 -2.926 1 95 125 ASP B O 1
ATOM 2075 N N . TRP B 1 126 ? 21.609 8.602 -0.999 1 95.62 126 TRP B N 1
ATOM 2076 C CA . TRP B 1 126 ? 20.234 9.117 -0.965 1 95.62 126 TRP B CA 1
ATOM 2077 C C . TRP B 1 126 ? 19.953 9.969 -2.197 1 95.62 126 TRP B C 1
ATOM 2079 O O . TRP B 1 126 ? 18.875 9.852 -2.801 1 95.62 126 TRP B O 1
ATOM 2089 N N . PRO B 1 127 ? 20.906 10.859 -2.584 1 94.69 127 PRO B N 1
ATOM 2090 C CA . PRO B 1 127 ? 20.641 11.609 -3.811 1 94.69 127 PRO B CA 1
ATOM 2091 C C . PRO B 1 127 ? 20.438 10.711 -5.023 1 94.69 127 PRO B C 1
ATOM 2093 O O . PRO B 1 127 ? 19.516 10.938 -5.812 1 94.69 127 PRO B O 1
ATOM 2096 N N . ARG B 1 128 ? 21.219 9.734 -5.156 1 95.81 128 ARG B N 1
ATOM 2097 C CA . ARG B 1 128 ? 21.094 8.82 -6.285 1 95.81 128 ARG B CA 1
ATOM 2098 C C . ARG B 1 128 ? 19.797 8.008 -6.188 1 95.81 128 ARG B C 1
ATOM 2100 O O . ARG B 1 128 ? 19.125 7.789 -7.191 1 95.81 128 ARG B O 1
ATOM 2107 N N . LEU B 1 129 ? 19.484 7.512 -4.988 1 96.75 129 LEU B N 1
ATOM 2108 C CA . LEU B 1 129 ? 18.234 6.785 -4.77 1 96.75 129 LEU B CA 1
ATOM 2109 C C . LEU B 1 129 ? 17.031 7.637 -5.16 1 96.75 129 LEU B C 1
ATOM 2111 O O . LEU B 1 129 ? 16.141 7.168 -5.859 1 96.75 129 LEU B O 1
ATOM 2115 N N . ARG B 1 130 ? 17.047 8.875 -4.707 1 96.38 130 ARG B N 1
ATOM 2116 C CA . ARG B 1 130 ? 15.992 9.812 -5.07 1 96.38 130 ARG B CA 1
ATOM 2117 C C . ARG B 1 130 ? 15.883 9.953 -6.586 1 96.38 130 ARG B C 1
ATOM 2119 O O . ARG B 1 130 ? 14.789 9.914 -7.145 1 96.38 130 ARG B O 1
ATOM 2126 N N . ASP B 1 131 ? 17 10.117 -7.266 1 96.5 131 ASP B N 1
ATOM 2127 C CA . ASP B 1 131 ? 17.016 10.336 -8.703 1 96.5 131 ASP B CA 1
ATOM 2128 C C . ASP B 1 131 ? 16.5 9.109 -9.453 1 96.5 131 ASP B C 1
ATOM 2130 O O . ASP B 1 131 ? 15.719 9.234 -10.406 1 96.5 131 ASP B O 1
ATOM 2134 N N . ASP B 1 132 ? 16.984 7.949 -9.086 1 97.12 132 ASP B N 1
ATOM 2135 C CA . ASP B 1 132 ? 16.547 6.711 -9.719 1 97.12 132 ASP B CA 1
ATOM 2136 C C . ASP B 1 132 ? 15.047 6.508 -9.531 1 97.12 132 ASP B C 1
ATOM 2138 O O . ASP B 1 132 ? 14.336 6.145 -10.477 1 97.12 132 ASP B O 1
ATOM 2142 N N . LEU B 1 133 ? 14.5 6.746 -8.336 1 97.38 133 LEU B N 1
ATOM 2143 C CA . LEU B 1 133 ? 13.078 6.586 -8.055 1 97.38 133 LEU B CA 1
ATOM 2144 C C . LEU B 1 133 ? 12.258 7.641 -8.797 1 97.38 133 LEU B C 1
ATOM 2146 O O . LEU B 1 133 ? 11.156 7.355 -9.266 1 97.38 133 LEU B O 1
ATOM 2150 N N . SER B 1 134 ? 12.797 8.852 -8.844 1 96.81 134 SER B N 1
ATOM 2151 C CA . SER B 1 134 ? 12.125 9.906 -9.594 1 96.81 134 SER B CA 1
ATOM 2152 C C . SER B 1 134 ? 11.992 9.539 -11.07 1 96.81 134 SER B C 1
ATOM 2154 O O . SER B 1 134 ? 10.945 9.758 -11.68 1 96.81 134 SER B O 1
ATOM 2156 N N . LEU B 1 135 ? 13.031 9.031 -11.641 1 96.88 135 LEU B N 1
ATOM 2157 C CA . LEU B 1 135 ? 13 8.57 -13.023 1 96.88 135 LEU B CA 1
ATOM 2158 C C . LEU B 1 135 ? 12 7.438 -13.203 1 96.88 135 LEU B C 1
ATOM 2160 O O . LEU B 1 135 ? 11.258 7.406 -14.188 1 96.88 135 LEU B O 1
ATOM 2164 N N . LEU B 1 136 ? 11.961 6.473 -12.289 1 96.5 136 LEU B N 1
ATOM 2165 C CA . LEU B 1 136 ? 10.992 5.383 -12.328 1 96.5 136 LEU B CA 1
ATOM 2166 C C . LEU B 1 136 ? 9.562 5.922 -12.305 1 96.5 136 LEU B C 1
ATOM 2168 O O . LEU B 1 136 ? 8.719 5.484 -13.094 1 96.5 136 LEU B O 1
ATOM 2172 N N . VAL B 1 137 ? 9.32 6.875 -11.414 1 96.5 137 VAL B N 1
ATOM 2173 C CA . VAL B 1 137 ? 8 7.5 -11.312 1 96.5 137 VAL B CA 1
ATOM 2174 C C . VAL B 1 137 ? 7.625 8.141 -12.641 1 96.5 137 VAL B C 1
ATOM 2176 O O . VAL B 1 137 ? 6.5 7.969 -13.125 1 96.5 137 VAL B O 1
ATOM 2179 N N . GLN B 1 138 ? 8.555 8.836 -13.211 1 96.06 138 GLN B N 1
ATOM 2180 C CA . GLN B 1 138 ? 8.297 9.492 -14.492 1 96.06 138 GLN B CA 1
ATOM 2181 C C . GLN B 1 138 ? 7.941 8.469 -15.562 1 96.06 138 GLN B C 1
ATOM 2183 O O . GLN B 1 138 ? 6.988 8.656 -16.328 1 96.06 138 GLN B O 1
ATOM 2188 N N . ILE B 1 139 ? 8.664 7.398 -15.664 1 95.12 139 ILE B N 1
ATOM 2189 C CA . ILE B 1 139 ? 8.438 6.355 -16.656 1 95.12 139 ILE B CA 1
ATOM 2190 C C . ILE B 1 139 ? 7.07 5.711 -16.422 1 95.12 139 ILE B C 1
ATOM 2192 O O . ILE B 1 139 ? 6.324 5.461 -17.375 1 95.12 139 ILE B O 1
ATOM 2196 N N . LEU B 1 140 ? 6.727 5.434 -15.203 1 94.06 140 LEU B N 1
ATOM 2197 C CA . LEU B 1 140 ? 5.445 4.824 -14.859 1 94.06 140 LEU B CA 1
ATOM 2198 C C . LEU B 1 140 ? 4.289 5.754 -15.219 1 94.06 140 LEU B C 1
ATOM 2200 O O . LEU B 1 140 ? 3.246 5.301 -15.695 1 94.06 140 LEU B O 1
ATOM 2204 N N . ARG B 1 141 ? 4.461 7.059 -15.039 1 92.5 141 ARG B N 1
ATOM 2205 C CA . ARG B 1 141 ? 3.438 8.039 -15.391 1 92.5 141 ARG B CA 1
ATOM 2206 C C . ARG B 1 141 ? 3.246 8.102 -16.906 1 92.5 141 ARG B C 1
ATOM 2208 O O . ARG B 1 141 ? 2.119 8.234 -17.391 1 92.5 141 ARG B O 1
ATOM 2215 N N . ASP B 1 142 ? 4.367 7.984 -17.594 1 91.94 142 ASP B N 1
ATOM 2216 C CA . ASP B 1 142 ? 4.316 8.031 -19.047 1 91.94 142 ASP B CA 1
ATOM 2217 C C . ASP B 1 142 ? 3.629 6.793 -19.609 1 91.94 142 ASP B C 1
ATOM 2219 O O . ASP B 1 142 ? 3.088 6.832 -20.719 1 91.94 142 ASP B O 1
ATOM 2223 N N . ARG B 1 143 ? 3.627 5.699 -18.922 1 88.5 143 ARG B N 1
ATOM 2224 C CA . ARG B 1 143 ? 3.027 4.449 -19.375 1 88.5 143 ARG B CA 1
ATOM 2225 C C . ARG B 1 143 ? 1.54 4.402 -19.047 1 88.5 143 ARG B C 1
ATOM 2227 O O . ARG B 1 143 ? 0.819 3.52 -19.516 1 88.5 143 ARG B O 1
ATOM 2234 N N . GLU B 1 144 ? 1.002 5.301 -18.125 1 76.12 144 GLU B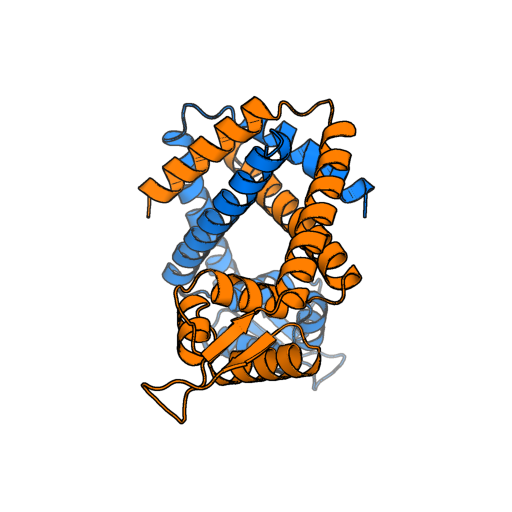 N 1
ATOM 2235 C CA . GLU B 1 144 ? -0.42 5.367 -17.812 1 76.12 144 GLU B CA 1
ATOM 2236 C C . GLU B 1 144 ? -1.237 5.848 -19 1 76.12 144 GLU B C 1
ATOM 2238 O O . GLU B 1 144 ? -0.79 6.711 -19.766 1 76.12 144 GLU B O 1
#

Organism: NCBI:txid175570

Foldseek 3Di:
DQPPVRVVVVVVVVVVVVLVVVLQVLCVVLVHGPLLLLLLVLQVVDPPFDWLVRSCVVVVHDSVVSVVSLVVCVVVVQWDWDADPVDRVTTTIDGDPNVVVSSVSSVVSSVVVVVVVCVVPVVDPVVVVVVVVVVVVVVVVVVD/DQPPVRVVVVVVVVVVVVLVVVLQVLCVVLVHGPLLLLLLVLQVVDPPFDFLVRSCVVVVHDSVVSVVSLVVCVVVVQWDWDADPVDRVTTTIGGDPNVVVSSVSSVVSSVVVVVVVCVVPVVDPVVVVVVVVVVVVVVVVVVD

InterPro domains:
  IPR000835 MarR-type HTH domain [PF12802] (43-78)
  IPR000835 MarR-type HTH domain [SM00347] (25-126)
  IPR036388 Winged helix-like DNA-binding domain superfamily [G3DSA:1.10.10.10] (3-142)
  IPR036390 Winged helix DNA-binding domain superfamily [SSF46785] (4-140)

Nearest PDB structures (foldseek):
  2yr2-assembly1_A  TM=7.043E-01  e=1.688E-06  Sulfurisphaera tokodaii
  5cyv-assembly1_B  TM=6.590E-01  e=4.984E-07  Rhodococcus jostii RHA1
  3q5f-assembly1_B  TM=6.889E-01  e=2.482E-06  Salmonella enterica subsp. enterica serovar Typhimurium
  7kua-assembly1_A-2  TM=6.664E-01  e=4.465E-05  Pseudomonas putida
  7dvr-assembly1_A-2  TM=5.836E-01  e=2.848E-05  Streptococcus agalactiae NEM316

Secondary structure (DSSP, 8-state):
---HHHHHHHHHHHHHHHHHHHHHHHHHHTT--HHHHHHHHHHHHSSS-EEHHHHHHHHT--HHHHHHHHHHHHHTTSEEEE--TT-TTSPEEEE-HHHHHHHHHHHHHHHHHHHHHHHH-TTS-HHHHHHHHHHHHHHHHHH-/---HHHHHHHHHHHHHHHHHHHHHHHHHHTT--HHHHHHHHHHHHSSS-EEHHHHHHHHT--HHHHHHHHHHHHHTTSEEEE--TT-TTSPEEEE-HHHHHHHHHHHHHHHHHHHHHHHH-TTS-HHHHHHHHHHHHHHHHHH-

Solvent-accessible surface area (backbone atoms only — not comparable to full-atom values): 15415 Å² total; per-residue (Å²): 128,81,47,57,56,50,52,23,51,52,29,46,50,52,33,47,51,53,51,51,53,52,50,49,51,54,31,48,74,72,74,35,50,70,68,56,48,50,51,52,50,44,33,71,67,35,76,96,66,16,32,55,65,53,39,12,61,75,69,71,48,58,49,69,60,44,43,52,48,50,54,51,34,32,73,71,49,29,26,40,76,40,87,23,92,88,35,80,88,54,38,25,45,42,72,30,72,59,27,50,49,52,53,50,50,47,52,51,53,49,50,51,54,48,5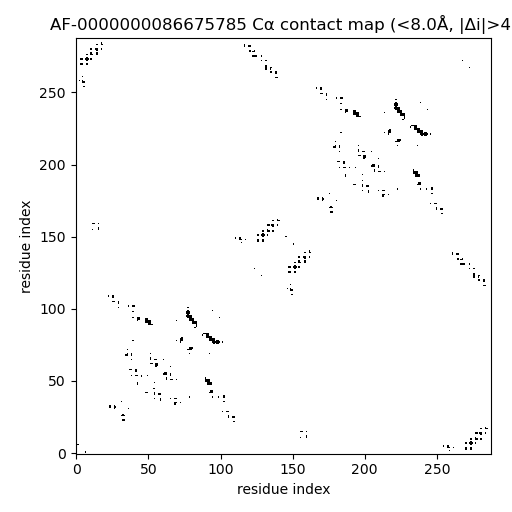1,53,49,53,70,69,42,73,85,44,59,40,69,58,49,26,50,40,33,46,52,49,35,51,53,53,58,70,72,102,127,81,47,57,57,50,52,23,51,52,29,45,51,51,33,47,52,53,51,50,53,51,52,48,53,54,30,48,74,70,75,35,51,71,67,56,47,49,52,53,51,46,32,71,67,36,76,96,67,17,33,56,64,54,40,13,60,75,68,70,48,57,49,69,61,45,42,53,49,50,52,51,34,32,76,72,49,29,25,40,77,39,87,23,94,88,36,79,87,56,38,25,43,42,73,31,74,58,26,50,49,53,53,49,51,47,52,51,53,50,50,51,52,49,51,52,48,53,70,70,42,73,87,45,58,42,68,59,49,26,52,39,32,46,51,50,35,51,53,54,58,69,71,102

pLDDT: mean 90.63, std 6.76, range [53.84, 97.44]

Radius of gyration: 22.64 Å; Cα contacts (8 Å, |Δi|>4): 340; chains: 2; bounding box: 54×66×42 Å